Protein AF-A0A6A4WDC2-F1 (afdb_monomer)

Radius of gyration: 20.35 Å; Cα contacts (8 Å, |Δi|>4): 286; chains: 1; bounding box: 46×34×67 Å

Mean predicted aligned error: 12.64 Å

Sequence (211 aa):
MKAVVRLVMAQDAAVERAVCPYVDDLLVDEAVVSAEHVVEHFERFGLECKPPARAEDGARMLGLHVRRVAGELRWSRDSAVPDPPDRVTRRSVFAWCGKLVAHLPVCGWLRPAAAWVKRRANAVTRGWDDVTTDALLQSQISHVHSRLLAADPARGPVVLDRGSGNRLDRRQLDRGWSGHRDTVRWRDGGRLMAPARRCRSDPHKHGRGLI

InterPro domains:
  IPR055475 Domain of unknown function DUF7047 [PF23088] (89-148)

Secondary structure (DSSP, 8-state):
-HHHHHHHHTT-HHHHHH-EEETTEEE--TTTS-HHHHHHHHHTTT---PPP-BGGGT-EETTEEEEEETTEEEEEESSPPPPPPSS-BHHHHHHHHHHHHTT-S--TTHHHHHHHHHHHHHHH-SSSS-B---HHHHHHHHHHHHHHHH--TT-EE------------GGGSSS------SS---SSS----SS-B-PPP-TT-------

Organism: Amphibalanus amphitrite (NCBI:txid1232801)

Solvent-accessible surface area (backbone atoms only — not comparable to full-atom values): 12646 Å² total; per-residue (Å²): 108,72,68,56,56,51,54,59,33,65,76,35,76,54,52,44,69,26,45,49,79,53,95,62,36,34,34,30,28,50,91,70,37,49,59,65,58,51,40,55,56,36,44,77,75,74,38,55,53,43,78,67,40,52,43,75,81,50,29,77,53,63,68,24,32,25,36,67,56,97,89,40,43,30,37,28,57,68,62,79,85,77,75,80,62,90,65,44,19,38,48,42,51,47,51,50,41,43,66,72,39,58,77,43,84,46,33,60,72,51,51,63,51,40,51,51,51,48,52,48,37,57,74,72,38,89,51,54,80,39,77,52,84,56,63,64,58,52,51,49,52,52,50,53,50,54,47,38,75,76,59,46,55,48,46,47,66,41,48,64,67,81,80,71,100,69,77,87,73,74,82,68,79,85,56,86,88,76,86,83,91,80,93,80,58,79,79,84,75,56,56,52,74,41,59,22,29,46,28,42,73,65,93,78,83,81,84,84,88,82,136

Structure (mmCIF, N/CA/C/O backbone):
data_AF-A0A6A4WDC2-F1
#
_entry.id   AF-A0A6A4WDC2-F1
#
loop_
_atom_site.group_PDB
_atom_site.id
_atom_site.type_symbol
_atom_site.label_atom_id
_atom_site.label_alt_id
_atom_site.label_comp_id
_atom_site.label_asym_id
_atom_site.label_entity_id
_atom_site.label_seq_id
_atom_site.pdbx_PDB_ins_code
_atom_site.Cartn_x
_atom_site.Cartn_y
_atom_site.Cartn_z
_atom_site.occupancy
_atom_site.B_iso_or_equiv
_atom_site.auth_seq_id
_atom_site.auth_comp_id
_atom_site.auth_asym_id
_atom_site.auth_atom_id
_atom_site.pdbx_PDB_model_num
ATOM 1 N N . MET A 1 1 ? 9.413 -5.081 17.923 1.00 69.62 1 MET A N 1
ATOM 2 C CA . MET A 1 1 ? 8.209 -4.300 18.286 1.00 69.62 1 MET A CA 1
ATOM 3 C C . MET A 1 1 ? 6.901 -5.081 18.133 1.00 69.62 1 MET A C 1
ATOM 5 O O . MET A 1 1 ? 6.238 -5.299 19.133 1.00 69.62 1 MET A O 1
ATOM 9 N N . LYS A 1 2 ? 6.542 -5.596 16.944 1.00 72.38 2 LYS A N 1
ATOM 10 C CA . LYS A 1 2 ? 5.262 -6.315 16.716 1.00 72.38 2 LYS A CA 1
ATOM 11 C C . LYS A 1 2 ? 4.952 -7.449 17.713 1.00 72.38 2 LYS A C 1
ATOM 13 O O . LYS A 1 2 ? 3.804 -7.610 18.108 1.00 72.38 2 LYS A O 1
ATOM 18 N N . ALA A 1 3 ? 5.959 -8.230 18.112 1.00 81.81 3 ALA A N 1
ATOM 19 C CA . ALA A 1 3 ? 5.790 -9.303 19.097 1.00 81.81 3 ALA A CA 1
ATOM 20 C C . ALA A 1 3 ? 5.434 -8.773 20.498 1.00 81.81 3 ALA A C 1
ATOM 22 O O . ALA A 1 3 ? 4.563 -9.333 21.149 1.00 81.81 3 ALA A O 1
ATOM 23 N N . VAL A 1 4 ? 6.048 -7.661 20.916 1.00 83.38 4 VAL A N 1
ATOM 24 C CA . VAL A 1 4 ? 5.785 -7.005 22.208 1.00 83.38 4 VAL A CA 1
ATOM 25 C C . VAL A 1 4 ? 4.361 -6.459 22.246 1.00 83.38 4 VAL A C 1
ATOM 27 O O . VAL A 1 4 ? 3.617 -6.774 23.164 1.00 83.38 4 VAL A O 1
ATOM 30 N N . VAL A 1 5 ? 3.943 -5.736 21.200 1.00 82.75 5 VAL A N 1
ATOM 31 C CA . VAL A 1 5 ? 2.566 -5.223 21.071 1.00 82.75 5 VAL A CA 1
ATOM 32 C C . VAL A 1 5 ? 1.543 -6.359 21.166 1.00 82.75 5 VAL A C 1
ATOM 34 O O . VAL A 1 5 ? 0.558 -6.247 21.887 1.00 82.75 5 VAL A O 1
ATOM 37 N N . ARG A 1 6 ? 1.795 -7.486 20.487 1.00 84.31 6 ARG A N 1
ATOM 38 C CA . ARG A 1 6 ? 0.921 -8.667 20.563 1.00 84.31 6 ARG A CA 1
ATOM 39 C C . ARG A 1 6 ? 0.872 -9.274 21.963 1.00 84.31 6 ARG A C 1
ATOM 41 O O . ARG A 1 6 ? -0.207 -9.651 22.402 1.00 84.31 6 ARG A O 1
ATOM 48 N N . LEU A 1 7 ? 2.013 -9.371 22.643 1.00 87.88 7 LEU A N 1
ATOM 49 C CA . LEU A 1 7 ? 2.085 -9.909 24.000 1.00 87.88 7 LEU A CA 1
ATOM 50 C C . LEU A 1 7 ? 1.301 -9.041 24.989 1.00 87.88 7 LEU A C 1
ATOM 52 O O . LEU A 1 7 ? 0.548 -9.590 25.786 1.00 87.88 7 LEU A O 1
ATOM 56 N N . VAL A 1 8 ? 1.454 -7.715 24.902 1.00 88.31 8 VAL A N 1
ATOM 57 C CA . VAL A 1 8 ? 0.719 -6.747 25.731 1.00 88.31 8 VAL A CA 1
ATOM 58 C C . VAL A 1 8 ? -0.777 -6.855 25.476 1.00 88.31 8 VAL A C 1
ATOM 60 O O . VAL A 1 8 ? -1.542 -6.991 26.424 1.00 88.31 8 VAL A O 1
ATOM 63 N N . MET A 1 9 ? -1.211 -6.886 24.213 1.00 86.25 9 MET A N 1
ATOM 64 C CA . MET A 1 9 ? -2.628 -7.076 23.888 1.00 86.25 9 MET A CA 1
ATOM 65 C C . MET A 1 9 ? -3.194 -8.368 24.482 1.00 86.25 9 MET A C 1
ATOM 67 O O . MET A 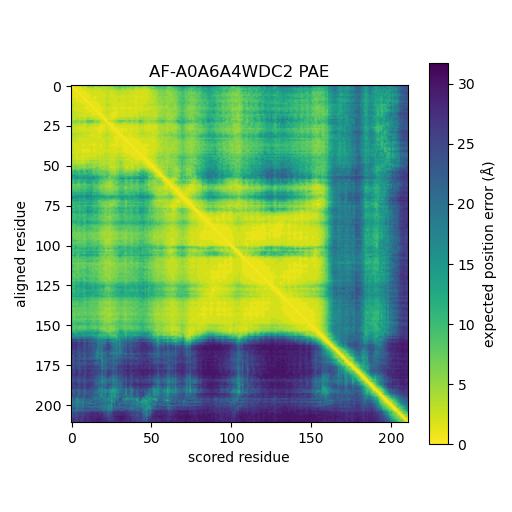1 9 ? -4.288 -8.345 25.026 1.00 86.25 9 MET A O 1
ATOM 71 N N . ALA A 1 10 ? -2.449 -9.476 24.422 1.00 90.19 10 ALA A N 1
ATOM 72 C CA . ALA A 1 10 ? -2.892 -10.770 24.943 1.00 90.19 10 ALA A CA 1
ATOM 73 C C . ALA A 1 10 ? -3.082 -10.804 26.474 1.00 90.19 10 ALA A C 1
ATOM 75 O O . ALA A 1 10 ? -3.654 -11.765 26.982 1.00 90.19 10 ALA A O 1
ATOM 76 N N . GLN A 1 11 ? -2.632 -9.778 27.209 1.00 94.06 11 GLN A N 1
ATOM 77 C CA . GLN A 1 11 ? -2.860 -9.667 28.656 1.00 94.06 11 GLN A CA 1
ATOM 78 C C . GLN A 1 11 ? -4.301 -9.263 29.012 1.00 94.06 11 GLN A C 1
ATOM 80 O O . GLN A 1 11 ? -4.697 -9.404 30.165 1.00 94.06 11 GLN A O 1
ATOM 85 N N . ASP A 1 12 ? -5.092 -8.773 28.050 1.00 91.19 12 ASP A N 1
ATOM 86 C CA . ASP A 1 12 ? -6.499 -8.410 28.245 1.00 91.19 12 ASP A CA 1
ATOM 87 C C . ASP A 1 12 ? -7.334 -8.916 27.056 1.00 91.19 12 ASP A C 1
ATOM 89 O O . ASP A 1 12 ? -7.182 -8.467 25.923 1.00 91.19 12 ASP A O 1
ATOM 93 N N . ALA A 1 13 ? -8.257 -9.848 27.310 1.00 88.62 13 ALA A N 1
ATOM 94 C CA . ALA A 1 13 ? -9.078 -10.479 26.274 1.00 88.62 13 ALA A CA 1
ATOM 95 C C . ALA A 1 13 ? -10.075 -9.524 25.578 1.00 88.62 13 ALA A C 1
ATOM 97 O O . ALA A 1 13 ? -10.577 -9.831 24.488 1.00 88.62 13 ALA A O 1
ATOM 98 N N . ALA A 1 14 ? -10.427 -8.393 26.197 1.00 83.25 14 ALA A N 1
ATOM 99 C CA . ALA A 1 14 ? -11.217 -7.341 25.562 1.00 83.25 14 ALA A CA 1
ATOM 100 C C . ALA A 1 14 ? -10.339 -6.511 24.621 1.00 83.25 14 ALA A C 1
ATOM 102 O O . ALA A 1 14 ? -10.689 -6.374 23.448 1.00 83.25 14 ALA A O 1
ATOM 103 N N . VAL A 1 15 ? -9.166 -6.064 25.083 1.00 84.00 15 VAL A N 1
ATOM 104 C CA . VAL A 1 15 ? -8.176 -5.348 24.253 1.00 84.00 15 VAL A CA 1
ATOM 105 C C . VAL A 1 15 ? -7.719 -6.214 23.082 1.00 84.00 15 VAL A C 1
ATOM 107 O O . VAL A 1 15 ? -7.676 -5.763 21.940 1.00 84.00 15 VAL A O 1
ATOM 110 N N . GLU A 1 16 ? -7.442 -7.488 23.333 1.00 85.31 16 GLU A N 1
ATOM 111 C CA . GLU A 1 16 ? -7.008 -8.444 22.325 1.00 85.31 16 GLU A CA 1
ATOM 112 C C . GLU A 1 16 ? -8.038 -8.642 21.200 1.00 85.31 16 GLU A C 1
ATOM 114 O O . GLU A 1 16 ? -7.662 -8.836 20.039 1.00 85.31 16 GLU A O 1
ATOM 119 N N . ARG A 1 17 ? -9.334 -8.597 21.535 1.00 79.50 17 ARG A N 1
ATOM 120 C CA . ARG A 1 17 ? -10.426 -8.658 20.552 1.00 79.50 17 ARG A CA 1
ATOM 121 C C . ARG A 1 17 ? -10.645 -7.332 19.846 1.00 79.50 17 ARG A C 1
ATOM 123 O O . ARG A 1 17 ? -10.935 -7.344 18.658 1.00 79.50 17 ARG A O 1
ATOM 130 N N . ALA A 1 18 ? -10.568 -6.224 20.570 1.00 77.75 18 ALA A N 1
ATOM 131 C CA . ALA A 1 18 ? -10.949 -4.916 20.058 1.00 77.75 18 ALA A CA 1
ATOM 132 C C . ALA A 1 18 ? -9.852 -4.244 19.229 1.00 77.75 18 ALA A C 1
ATOM 134 O O . ALA A 1 18 ? -10.144 -3.364 18.425 1.00 77.75 18 ALA A O 1
ATOM 135 N N . VAL A 1 19 ? -8.586 -4.615 19.434 1.00 77.75 19 VAL A N 1
ATOM 136 C CA . VAL A 1 19 ? -7.452 -3.925 18.818 1.00 77.75 19 VAL A CA 1
ATOM 137 C C . VAL A 1 19 ? -6.895 -4.718 17.640 1.00 77.75 19 VAL A C 1
ATOM 139 O O . VAL A 1 19 ? -6.493 -5.873 17.756 1.00 77.75 19 VAL A O 1
ATOM 142 N N . CYS A 1 20 ? -6.796 -4.063 16.486 1.00 77.50 20 CYS A N 1
ATOM 143 C CA . CYS A 1 20 ? -6.097 -4.559 15.311 1.00 77.50 20 CYS A CA 1
ATOM 144 C C . CYS A 1 20 ? -4.783 -3.774 15.112 1.00 77.50 20 CYS A C 1
ATOM 146 O O . CYS A 1 20 ? -4.818 -2.606 14.717 1.00 77.50 20 CYS A O 1
ATOM 148 N N . PRO A 1 21 ? -3.611 -4.381 15.378 1.00 76.06 21 PRO A N 1
ATOM 149 C CA . PRO A 1 21 ? -2.323 -3.722 15.195 1.00 76.06 21 PRO A CA 1
ATOM 150 C C . PRO A 1 21 ? -1.860 -3.783 13.733 1.00 76.06 21 PRO A C 1
ATOM 152 O O . PRO A 1 21 ? -1.863 -4.848 13.105 1.00 76.06 21 PRO A O 1
ATOM 155 N N . TYR A 1 22 ? -1.365 -2.663 13.206 1.00 71.62 22 TYR A N 1
ATOM 156 C CA . TYR A 1 22 ? -0.802 -2.558 11.862 1.00 71.62 22 TYR A CA 1
ATOM 157 C C . TYR A 1 22 ? 0.419 -1.632 11.829 1.00 71.62 22 TYR A C 1
ATOM 159 O O . TYR A 1 22 ? 0.304 -0.418 11.956 1.00 71.62 22 TYR A O 1
ATOM 167 N N . VAL A 1 23 ? 1.599 -2.209 11.584 1.00 71.88 23 VAL A N 1
ATOM 168 C CA . VAL A 1 23 ? 2.893 -1.504 11.666 1.00 71.88 23 VAL A CA 1
ATOM 169 C C . VAL A 1 23 ? 3.016 -0.799 13.026 1.00 71.88 23 VAL A C 1
ATOM 171 O O . VAL A 1 23 ? 3.122 -1.505 14.028 1.00 71.88 23 VAL A O 1
ATOM 174 N N . ASP A 1 24 ? 2.937 0.532 13.060 1.00 70.50 24 ASP A N 1
ATOM 175 C CA . ASP A 1 24 ? 3.043 1.362 14.267 1.00 70.50 24 ASP A CA 1
ATOM 176 C C . ASP A 1 24 ? 1.682 1.900 14.736 1.00 70.50 24 ASP A C 1
ATOM 178 O O . ASP A 1 24 ? 1.632 2.744 15.627 1.00 70.50 24 ASP A O 1
ATOM 182 N N . ASP A 1 25 ? 0.588 1.464 14.107 1.00 75.06 25 ASP A N 1
ATOM 183 C CA . ASP A 1 25 ? -0.760 1.973 14.335 1.00 75.06 25 ASP A CA 1
ATOM 184 C C . ASP A 1 25 ? -1.617 0.904 15.010 1.00 75.06 25 ASP A C 1
ATOM 186 O O . ASP A 1 25 ? -1.640 -0.255 14.591 1.00 75.06 25 ASP A O 1
ATOM 190 N N . LEU A 1 26 ? -2.373 1.309 16.026 1.00 77.12 26 LEU A N 1
ATOM 191 C CA . LEU A 1 26 ? -3.438 0.501 16.613 1.00 77.12 26 LEU A CA 1
ATOM 192 C C . LEU A 1 26 ? -4.782 0.982 16.069 1.00 77.12 26 LEU A C 1
ATOM 194 O O . LEU A 1 26 ? -5.063 2.177 16.089 1.00 77.12 26 LEU A O 1
ATOM 198 N N . LEU A 1 27 ? -5.597 0.062 15.563 1.00 75.94 27 LEU A N 1
ATOM 199 C CA . LEU A 1 27 ? -6.998 0.316 15.255 1.00 75.94 27 LEU A CA 1
ATOM 200 C C . LEU A 1 27 ? -7.835 -0.269 16.385 1.00 75.94 27 LEU A C 1
ATOM 202 O O . LEU A 1 27 ? -7.815 -1.478 16.578 1.00 75.94 27 LEU A O 1
ATOM 206 N N . VAL A 1 28 ? -8.527 0.578 17.133 1.00 73.94 28 VAL A N 1
ATOM 207 C CA . VAL A 1 28 ? -9.397 0.158 18.240 1.00 73.94 28 VAL A CA 1
ATOM 208 C C . VAL A 1 28 ? -10.825 -0.036 17.726 1.00 73.94 28 VAL A C 1
ATOM 210 O O . VAL A 1 28 ? -11.207 0.571 16.736 1.00 73.94 28 VAL A O 1
ATOM 213 N N . ASP A 1 29 ? -11.609 -0.892 18.359 1.00 74.44 29 ASP A N 1
ATOM 214 C CA . ASP A 1 29 ? -13.057 -0.939 18.196 1.00 74.44 29 ASP A CA 1
ATOM 215 C C . ASP A 1 29 ? -13.701 -0.392 19.474 1.00 74.44 29 ASP A C 1
ATOM 217 O O . ASP A 1 29 ? -13.841 -1.118 20.464 1.00 74.44 29 ASP A O 1
ATOM 221 N N . GLU A 1 30 ? -14.075 0.897 19.463 1.00 71.81 30 GLU A N 1
ATOM 222 C CA . GLU A 1 30 ? -14.694 1.552 20.630 1.00 71.81 30 GLU A CA 1
ATOM 223 C C . GLU A 1 30 ? -16.091 1.001 20.985 1.00 71.81 30 GLU A C 1
ATOM 225 O O . GLU A 1 30 ? -16.644 1.384 22.013 1.00 71.81 30 GLU A O 1
ATOM 230 N N . ALA A 1 31 ? -16.658 0.066 20.204 1.00 72.25 31 ALA A N 1
ATOM 231 C CA . ALA A 1 31 ? -17.841 -0.694 20.619 1.00 72.25 31 ALA A CA 1
ATOM 232 C C . ALA A 1 31 ? -17.510 -1.834 21.603 1.00 72.25 31 ALA A C 1
ATOM 234 O O . ALA A 1 31 ? -18.399 -2.313 22.308 1.00 72.25 31 ALA A O 1
ATOM 235 N N . VAL A 1 32 ? -16.250 -2.282 21.649 1.00 76.56 32 VAL A N 1
ATOM 236 C CA . VAL A 1 32 ? -15.781 -3.355 22.541 1.00 76.56 32 VAL A CA 1
ATOM 237 C C . VAL A 1 32 ? -14.993 -2.791 23.721 1.00 76.56 32 VAL A C 1
ATOM 239 O O . VAL A 1 32 ? -15.211 -3.223 24.851 1.00 76.56 32 VAL A O 1
ATOM 242 N N . VAL A 1 33 ? -14.074 -1.854 23.474 1.00 78.62 33 VAL A N 1
ATOM 243 C CA . VAL A 1 33 ? -13.245 -1.225 24.514 1.00 78.62 33 VAL A CA 1
ATOM 244 C C . VAL A 1 33 ? -12.922 0.215 24.123 1.00 78.62 33 VAL A C 1
ATOM 246 O O . VAL A 1 33 ? -12.625 0.475 22.959 1.00 78.62 33 VAL A O 1
ATOM 249 N N . SER A 1 34 ? -12.959 1.159 25.066 1.00 82.31 34 SER A N 1
ATOM 250 C CA . SER A 1 34 ? -12.595 2.547 24.757 1.00 82.31 34 SER A CA 1
ATOM 251 C C . SER A 1 34 ? -11.126 2.650 24.349 1.00 82.31 34 SER A C 1
ATOM 253 O O . SER A 1 34 ? -10.271 1.885 24.805 1.00 82.31 34 SER A O 1
ATOM 255 N N . ALA A 1 35 ? -10.808 3.616 23.490 1.00 81.69 35 ALA A N 1
ATOM 256 C CA . ALA A 1 35 ? -9.423 3.844 23.106 1.00 81.69 35 ALA A CA 1
ATOM 257 C C . ALA A 1 35 ? -8.570 4.320 24.290 1.00 81.69 35 ALA A C 1
ATOM 259 O O . ALA A 1 35 ? -7.390 3.992 24.356 1.00 81.69 35 ALA A O 1
ATOM 260 N N . GLU A 1 36 ? -9.166 5.046 25.233 1.00 85.69 36 GLU A N 1
ATOM 261 C CA . GLU A 1 36 ? -8.526 5.471 26.474 1.00 85.69 36 GLU A CA 1
ATOM 262 C C . GLU A 1 36 ? -8.129 4.261 27.339 1.00 85.69 36 GLU A C 1
ATOM 264 O O . GLU A 1 36 ? -6.992 4.198 27.795 1.00 85.69 36 GLU A O 1
ATOM 269 N N . HIS A 1 37 ? -8.981 3.232 27.453 1.00 86.75 37 HIS A N 1
ATOM 270 C CA . HIS A 1 37 ? -8.617 1.983 28.143 1.00 86.75 37 HIS A CA 1
ATOM 271 C C . HIS A 1 37 ? -7.461 1.261 27.443 1.00 86.75 37 HIS A C 1
ATOM 273 O O . HIS A 1 37 ? -6.593 0.699 28.103 1.00 86.75 37 HIS A O 1
ATOM 279 N N . VAL A 1 38 ? -7.402 1.283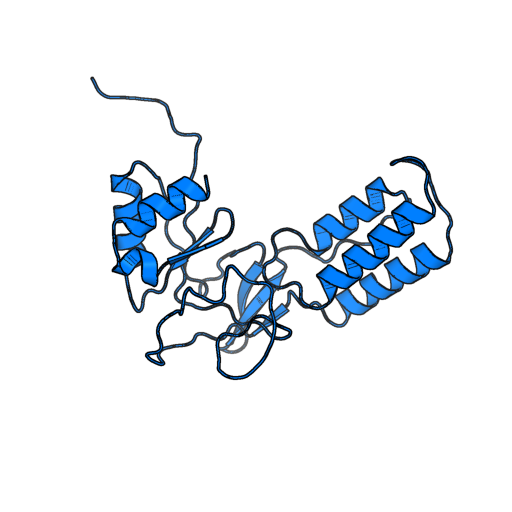 26.105 1.00 85.75 38 VAL A N 1
ATOM 280 C CA . VAL A 1 38 ? -6.255 0.719 25.368 1.00 85.75 38 VAL A CA 1
ATOM 281 C C . VAL A 1 38 ? -4.970 1.490 25.674 1.00 85.75 38 VAL A C 1
ATOM 283 O O . VAL A 1 38 ? -3.928 0.863 25.849 1.00 85.75 38 VAL A O 1
ATOM 286 N N . VAL A 1 39 ? -5.031 2.822 25.758 1.00 86.56 39 VAL A N 1
ATOM 287 C CA . VAL A 1 39 ? -3.882 3.658 26.145 1.00 86.56 39 VAL A CA 1
ATOM 288 C C . VAL A 1 39 ? -3.412 3.290 27.551 1.00 86.56 39 VAL A C 1
ATOM 290 O O . VAL A 1 39 ? -2.254 2.913 27.710 1.00 86.56 39 VAL A O 1
ATOM 293 N N . GLU A 1 40 ? -4.314 3.292 28.534 1.00 90.12 40 GLU A N 1
ATOM 294 C CA . GLU A 1 40 ? -4.003 2.921 29.921 1.00 90.12 40 GLU A CA 1
ATOM 295 C C . GLU A 1 40 ? -3.428 1.501 30.020 1.00 90.12 40 GLU A C 1
ATOM 297 O O . GLU A 1 40 ? -2.470 1.252 30.754 1.00 90.12 40 GLU A O 1
ATOM 302 N N . HIS A 1 41 ? -3.989 0.554 29.260 1.00 91.56 41 HIS A N 1
ATOM 303 C CA . HIS A 1 41 ? -3.498 -0.820 29.209 1.00 91.56 41 HIS A CA 1
ATOM 304 C C . HIS A 1 41 ? -2.053 -0.875 28.726 1.00 91.56 41 HIS A C 1
ATOM 306 O O . HIS A 1 41 ? -1.232 -1.539 29.346 1.00 91.56 41 HIS A O 1
ATOM 312 N N . PHE A 1 42 ? -1.718 -0.164 27.649 1.00 88.88 42 PHE A N 1
ATOM 313 C CA . PHE A 1 42 ? -0.356 -0.125 27.116 1.00 88.88 42 PHE A CA 1
ATOM 314 C C . PHE A 1 42 ? 0.617 0.608 28.054 1.00 88.88 42 PHE A C 1
ATOM 316 O O . PHE A 1 42 ? 1.743 0.138 28.244 1.00 88.88 42 PHE A O 1
ATOM 323 N N . GLU A 1 43 ? 0.179 1.688 28.704 1.00 89.12 43 GLU A N 1
ATOM 324 C CA . GLU A 1 43 ? 0.976 2.440 29.682 1.00 89.12 43 GLU A CA 1
ATOM 325 C C . GLU A 1 43 ? 1.391 1.583 30.884 1.00 89.12 43 GLU A C 1
ATOM 327 O O . GLU A 1 43 ? 2.537 1.670 31.327 1.00 89.12 43 GLU A O 1
ATOM 332 N N . ARG A 1 44 ? 0.528 0.669 31.356 1.00 91.25 44 ARG A N 1
ATOM 333 C CA . ARG A 1 44 ? 0.867 -0.293 32.429 1.00 91.25 44 ARG A CA 1
ATOM 334 C C . ARG A 1 44 ? 2.065 -1.183 32.097 1.00 91.25 44 ARG A C 1
ATOM 336 O O . ARG A 1 44 ? 2.737 -1.662 33.005 1.00 91.25 44 ARG A O 1
ATOM 343 N N . PHE A 1 45 ? 2.342 -1.398 30.812 1.00 88.25 45 PHE A N 1
ATOM 344 C CA . PHE A 1 45 ? 3.498 -2.158 30.330 1.00 88.25 45 PHE A CA 1
ATOM 345 C C . PHE A 1 45 ? 4.630 -1.253 29.817 1.00 88.25 45 PHE A C 1
ATOM 347 O O . PHE A 1 45 ? 5.533 -1.728 29.127 1.00 88.25 45 PHE A O 1
ATOM 354 N N . GLY A 1 46 ? 4.591 0.045 30.136 1.00 88.38 46 GLY A N 1
ATOM 355 C CA . GLY A 1 46 ? 5.610 1.022 29.753 1.00 88.38 46 GLY A CA 1
ATOM 356 C C . GLY A 1 46 ? 5.571 1.427 28.277 1.00 88.38 46 GLY A C 1
ATOM 357 O O . GLY A 1 46 ? 6.574 1.914 27.756 1.00 88.38 46 GLY A O 1
ATOM 358 N N . LEU A 1 47 ? 4.452 1.205 27.577 1.00 84.31 47 LEU A N 1
ATOM 359 C CA . LEU A 1 47 ? 4.284 1.592 26.177 1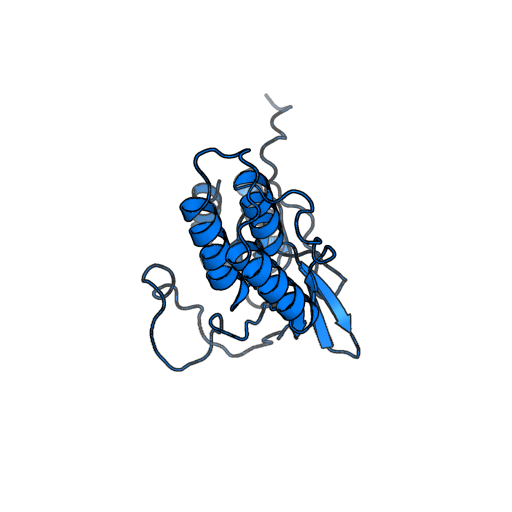.00 84.31 47 LEU A CA 1
ATOM 360 C C . LEU A 1 47 ? 3.455 2.874 26.071 1.00 84.31 47 LEU A C 1
ATOM 362 O O . LEU A 1 47 ? 2.233 2.849 26.196 1.00 84.31 47 LEU A O 1
ATOM 366 N N . GLU A 1 48 ? 4.117 3.991 25.773 1.00 81.69 48 GLU A N 1
ATOM 367 C CA . GLU A 1 48 ? 3.432 5.259 25.522 1.00 81.69 48 GLU A CA 1
ATOM 368 C C . GLU A 1 48 ? 2.674 5.228 24.191 1.00 81.69 48 GLU A C 1
ATOM 370 O O . GLU A 1 48 ? 3.195 4.809 23.150 1.00 81.69 48 GLU A O 1
ATOM 375 N N . CYS A 1 49 ? 1.444 5.732 24.230 1.00 77.00 49 CYS A N 1
ATOM 376 C CA . CYS A 1 49 ? 0.564 5.862 23.085 1.00 77.00 49 CYS A CA 1
ATOM 377 C C . CYS A 1 49 ? 0.294 7.341 22.787 1.00 77.00 49 CYS A C 1
ATOM 379 O O . CYS A 1 49 ? 0.104 8.158 23.682 1.00 77.00 49 CYS A O 1
ATOM 381 N N . LYS A 1 50 ? 0.230 7.705 21.502 1.00 76.94 50 LYS A N 1
ATOM 382 C CA . LYS A 1 50 ? -0.277 9.035 21.118 1.00 76.94 50 LYS A CA 1
ATOM 383 C C . LYS A 1 50 ? -1.759 9.183 21.481 1.00 76.94 50 LYS A C 1
ATOM 385 O O . LYS A 1 50 ? -2.469 8.180 21.408 1.00 76.94 50 LYS A O 1
ATOM 390 N N . PRO A 1 51 ? -2.236 10.419 21.751 1.00 75.62 51 PRO A N 1
ATOM 391 C CA . PRO A 1 51 ? -3.645 10.676 21.990 1.00 75.62 51 PRO A CA 1
ATOM 392 C C . PRO A 1 51 ? -4.494 10.074 20.874 1.00 75.62 51 PRO A C 1
ATOM 394 O O . PRO A 1 51 ? -4.188 10.271 19.688 1.00 75.62 51 PRO A O 1
ATOM 397 N N . PRO A 1 52 ? -5.531 9.316 21.230 1.00 74.44 52 PRO A N 1
ATOM 398 C CA . PRO A 1 52 ? -6.233 8.539 20.243 1.00 74.44 52 PRO A CA 1
ATOM 399 C C . PRO A 1 52 ? -7.096 9.495 19.382 1.00 74.44 52 PRO A C 1
ATOM 401 O O . PRO A 1 52 ? -7.845 10.324 19.897 1.00 74.44 52 PRO A O 1
ATOM 404 N N . ALA A 1 53 ? -6.996 9.392 18.050 1.00 72.25 53 ALA A N 1
ATOM 405 C CA . ALA A 1 53 ? -7.674 10.275 17.087 1.00 72.25 53 ALA A CA 1
ATOM 406 C C . ALA A 1 53 ? -8.787 9.555 16.313 1.00 72.25 53 ALA A C 1
ATOM 408 O O . ALA A 1 53 ? -8.534 8.490 15.751 1.00 72.25 53 ALA A O 1
ATOM 409 N N . ARG A 1 54 ? -9.994 10.132 16.234 1.00 66.56 54 ARG A N 1
ATOM 410 C CA . ARG A 1 54 ? -11.121 9.518 15.514 1.00 66.56 54 ARG A CA 1
ATOM 411 C C . ARG A 1 54 ? -10.926 9.640 14.005 1.00 66.56 54 ARG A C 1
ATOM 413 O O . ARG A 1 54 ? -10.600 10.707 13.489 1.00 66.56 54 ARG A O 1
ATOM 420 N N . ALA A 1 55 ? -11.212 8.560 13.281 1.00 63.69 55 ALA A N 1
ATOM 421 C CA . ALA A 1 55 ? -11.176 8.543 11.818 1.00 63.69 55 ALA A CA 1
ATOM 422 C C . ALA A 1 55 ? -12.049 9.643 11.180 1.00 63.69 55 ALA A C 1
ATOM 424 O O . ALA A 1 55 ? -11.716 10.171 10.122 1.00 63.69 55 ALA A O 1
ATOM 425 N N . GLU A 1 56 ? -13.162 10.001 11.825 1.00 61.38 56 GLU A N 1
ATOM 426 C CA . GLU A 1 56 ? -14.109 10.990 11.308 1.00 61.38 56 GLU A CA 1
ATOM 427 C C . GLU A 1 56 ? -13.651 12.447 11.416 1.00 61.38 56 GLU A C 1
ATOM 429 O O . GLU A 1 56 ? -14.125 13.272 10.637 1.00 61.38 56 GLU A O 1
ATOM 434 N N . ASP A 1 57 ? -12.675 12.730 12.280 1.00 66.69 57 ASP A N 1
ATOM 435 C CA . ASP A 1 57 ? -12.151 14.078 12.525 1.00 66.69 57 ASP A CA 1
ATOM 436 C C . ASP A 1 57 ? -10.977 14.436 11.592 1.00 66.69 57 ASP A C 1
ATOM 438 O O . ASP A 1 57 ? -10.267 15.413 11.817 1.00 66.69 57 ASP A O 1
ATOM 442 N N . GLY A 1 58 ? -10.742 13.648 10.534 1.00 61.84 58 GLY A N 1
ATOM 443 C CA . GLY A 1 58 ? -9.647 13.897 9.590 1.00 61.84 58 GLY A CA 1
ATOM 444 C C . GLY A 1 58 ? -8.368 13.097 9.862 1.00 61.84 58 GLY A C 1
ATOM 445 O O . GLY A 1 58 ? -7.284 13.514 9.452 1.00 61.84 58 GLY A O 1
ATOM 446 N N . ALA A 1 59 ? -8.439 11.984 10.601 1.00 66.75 59 ALA A N 1
ATOM 447 C CA . ALA A 1 59 ? -7.232 11.282 11.030 1.00 66.75 59 ALA A CA 1
ATOM 448 C C . ALA A 1 59 ? -6.433 10.684 9.857 1.00 66.75 59 ALA A C 1
ATOM 450 O O . ALA A 1 59 ? -6.974 10.112 8.903 1.00 66.75 59 ALA A O 1
ATOM 451 N N . ARG A 1 60 ? -5.101 10.749 9.984 1.00 72.12 60 ARG A N 1
ATOM 452 C CA . ARG A 1 60 ? -4.178 9.966 9.156 1.00 72.12 60 ARG A CA 1
ATOM 453 C C . ARG A 1 60 ? -4.040 8.568 9.740 1.00 72.12 60 ARG A C 1
ATOM 455 O O . ARG A 1 60 ? -3.622 8.417 10.889 1.00 72.12 60 ARG A O 1
ATOM 462 N N . MET A 1 61 ? -4.355 7.552 8.947 1.00 68.31 61 MET A N 1
ATOM 463 C CA . MET A 1 61 ? -4.339 6.153 9.370 1.00 68.31 61 MET A CA 1
ATOM 464 C C . MET A 1 61 ? -3.686 5.301 8.289 1.00 68.31 61 MET A C 1
ATOM 466 O O . MET A 1 61 ? -4.137 5.295 7.147 1.00 68.31 61 MET A O 1
ATOM 470 N N . LEU A 1 62 ? -2.619 4.574 8.635 1.00 70.00 62 LEU A N 1
ATOM 471 C CA . LEU A 1 62 ? -1.954 3.629 7.729 1.00 70.00 62 LEU A CA 1
ATOM 472 C C . LEU A 1 62 ? -1.491 4.248 6.387 1.00 70.00 62 LEU A C 1
ATOM 474 O O . LEU A 1 62 ? -1.532 3.594 5.344 1.00 70.00 62 LEU A O 1
ATOM 478 N N . GLY A 1 63 ? -1.081 5.522 6.402 1.00 72.75 63 GLY A N 1
ATOM 479 C CA . GLY A 1 63 ? -0.655 6.269 5.205 1.00 72.75 63 GLY A CA 1
ATOM 480 C C . GLY A 1 63 ? -1.804 6.815 4.354 1.00 72.75 63 GLY A C 1
ATOM 481 O O . GLY A 1 63 ? -1.580 7.331 3.257 1.00 72.75 63 GLY A O 1
ATOM 482 N N . LEU A 1 64 ? -3.033 6.698 4.853 1.00 78.12 64 LEU A N 1
ATOM 483 C CA . LEU A 1 64 ? -4.237 7.244 4.249 1.00 78.12 64 LEU A CA 1
ATOM 484 C C . LEU A 1 64 ? -4.729 8.444 5.040 1.00 78.12 64 LEU A C 1
ATOM 486 O O . LEU A 1 64 ? -4.599 8.499 6.262 1.00 78.12 64 LEU A O 1
ATOM 490 N N . HIS A 1 65 ? -5.360 9.361 4.328 1.00 79.38 65 HIS A N 1
ATOM 491 C CA . HIS A 1 65 ? -6.138 10.440 4.897 1.00 79.38 65 HIS A CA 1
ATOM 492 C C . HIS A 1 65 ? -7.612 10.036 4.889 1.00 79.38 65 HIS A C 1
ATOM 494 O O . HIS A 1 65 ? -8.163 9.750 3.823 1.00 79.38 65 HIS A O 1
ATOM 500 N N . VAL A 1 66 ? -8.256 10.013 6.055 1.00 76.81 66 VAL A N 1
ATOM 501 C CA . VAL A 1 66 ? -9.697 9.760 6.174 1.00 76.81 66 VAL A CA 1
ATOM 502 C C . VAL A 1 66 ? -10.413 11.088 6.363 1.00 76.81 66 VAL A C 1
ATOM 504 O O . VAL A 1 66 ? -9.987 11.903 7.167 1.00 76.81 66 VAL A O 1
ATOM 507 N N . ARG A 1 67 ? -11.481 11.344 5.606 1.00 75.88 67 ARG A N 1
ATOM 508 C CA . ARG A 1 67 ? -12.289 12.567 5.733 1.00 75.88 67 ARG A CA 1
ATOM 509 C C . ARG A 1 67 ? -13.756 12.307 5.449 1.00 75.88 67 ARG A C 1
ATOM 511 O O . ARG A 1 67 ? -14.088 11.402 4.684 1.00 75.88 67 ARG A O 1
ATOM 518 N N . ARG A 1 68 ? -14.631 13.148 5.995 1.00 73.94 68 ARG A N 1
ATOM 519 C CA . ARG A 1 68 ? -16.049 13.161 5.632 1.00 73.94 68 ARG A CA 1
ATOM 520 C C . ARG A 1 68 ? -16.253 13.953 4.335 1.00 73.94 68 ARG A C 1
ATOM 522 O O . ARG A 1 68 ? -15.803 15.088 4.221 1.00 73.94 68 ARG A O 1
ATOM 529 N N . VAL A 1 69 ? -16.911 13.349 3.351 1.00 76.88 69 VAL A N 1
ATOM 530 C CA . VAL A 1 69 ? -17.276 13.946 2.059 1.00 76.88 69 VAL A CA 1
ATOM 531 C C . VAL A 1 69 ? -18.753 13.657 1.827 1.00 76.88 69 VAL A C 1
ATOM 533 O O . VAL A 1 69 ? -19.132 12.495 1.746 1.00 76.88 69 VAL A O 1
ATOM 536 N N . ALA A 1 70 ? -19.581 14.703 1.737 1.00 78.44 70 ALA A N 1
ATOM 537 C CA . ALA A 1 70 ? -21.031 14.580 1.533 1.00 78.44 70 ALA A CA 1
ATOM 538 C C . ALA A 1 70 ? -21.723 13.619 2.529 1.00 78.44 70 ALA A C 1
ATOM 540 O O . ALA A 1 70 ? -22.563 12.811 2.155 1.00 78.44 70 ALA A O 1
ATOM 541 N N . GLY A 1 71 ? -21.337 13.681 3.809 1.00 72.56 71 GLY A N 1
ATOM 542 C CA . GLY A 1 71 ? -21.900 12.835 4.869 1.00 72.56 71 GLY A CA 1
ATOM 543 C C . GLY A 1 71 ? -21.241 11.459 5.018 1.00 72.56 71 GLY A C 1
ATOM 544 O O . GLY A 1 71 ? -21.315 10.882 6.102 1.00 72.56 71 GLY A O 1
ATOM 545 N N . GLU A 1 72 ? -20.501 10.984 4.016 1.00 71.81 72 GLU A N 1
ATOM 546 C CA . GLU A 1 72 ? -19.813 9.689 4.034 1.00 71.81 72 GLU A CA 1
ATOM 547 C C . GLU A 1 72 ? -18.337 9.831 4.409 1.00 71.81 72 GLU A C 1
ATOM 549 O O . GLU A 1 72 ? -17.654 10.757 3.973 1.00 71.81 72 GLU A O 1
ATOM 554 N N . LEU A 1 73 ? -17.799 8.893 5.187 1.00 71.31 73 LEU A N 1
ATOM 555 C CA . LEU A 1 73 ? -16.355 8.820 5.386 1.00 71.31 73 LEU A CA 1
ATOM 556 C C . LEU A 1 73 ? -15.695 8.219 4.146 1.00 71.31 73 LEU A C 1
ATOM 558 O O . LEU A 1 73 ? -16.139 7.206 3.612 1.00 71.31 73 LEU A O 1
ATOM 562 N N . ARG A 1 74 ? -14.609 8.833 3.686 1.00 74.94 74 ARG A N 1
ATOM 563 C CA . ARG A 1 74 ? -13.824 8.371 2.541 1.00 74.94 74 ARG A CA 1
ATOM 564 C C . ARG A 1 74 ? -12.347 8.437 2.880 1.00 74.94 74 ARG A C 1
ATOM 566 O O . ARG A 1 74 ? -11.903 9.398 3.508 1.00 74.94 74 ARG A O 1
ATOM 573 N N . TRP A 1 75 ? -11.586 7.447 2.428 1.00 81.31 75 TRP A N 1
ATOM 574 C CA . TRP A 1 75 ? -10.132 7.522 2.457 1.00 81.31 75 TRP A CA 1
ATOM 575 C C . TRP A 1 75 ? -9.572 7.943 1.106 1.00 81.31 75 TRP A C 1
ATOM 577 O O . TRP A 1 75 ? -10.151 7.688 0.044 1.00 81.31 75 TRP A O 1
ATOM 587 N N . SER A 1 76 ? -8.389 8.529 1.158 1.00 82.38 76 SER A N 1
ATOM 588 C CA . SER A 1 76 ? -7.501 8.738 0.024 1.00 82.38 76 SER A CA 1
ATOM 589 C C . SER A 1 76 ? -6.059 8.551 0.475 1.00 82.38 76 SER A C 1
ATOM 591 O O . SER A 1 76 ? -5.772 8.534 1.673 1.00 82.38 76 SER A O 1
ATOM 593 N N . ARG A 1 77 ? -5.126 8.473 -0.472 1.00 85.12 77 ARG A N 1
ATOM 594 C CA . ARG A 1 77 ? -3.713 8.678 -0.150 1.00 85.12 77 ARG A CA 1
ATOM 595 C C . ARG A 1 77 ? -3.514 10.025 0.529 1.00 85.12 77 ARG A C 1
ATOM 597 O O . ARG A 1 77 ? -4.178 11.003 0.191 1.00 85.12 77 ARG A O 1
ATOM 604 N N . ASP A 1 78 ? -2.570 10.048 1.456 1.00 80.00 78 ASP A N 1
ATOM 605 C CA . ASP A 1 78 ? -2.113 11.270 2.117 1.00 80.00 78 ASP A CA 1
ATOM 606 C C . ASP A 1 78 ? -1.206 12.121 1.209 1.00 80.00 78 ASP A C 1
ATOM 608 O O . ASP A 1 78 ? -1.006 13.310 1.431 1.00 80.00 78 ASP A O 1
ATOM 612 N N . SER A 1 79 ? -0.649 11.518 0.157 1.00 80.50 79 SER A N 1
ATOM 613 C CA . SER A 1 79 ? 0.233 12.179 -0.805 1.00 80.50 79 SER A CA 1
ATOM 614 C C . SER A 1 79 ? -0.264 11.984 -2.230 1.00 80.50 79 SER A C 1
ATOM 616 O O . SER A 1 79 ? -0.909 10.979 -2.541 1.00 80.50 79 SER A O 1
ATOM 618 N N . ALA A 1 80 ? 0.083 12.933 -3.101 1.00 85.56 80 ALA A N 1
ATOM 619 C CA . ALA A 1 80 ? -0.143 12.806 -4.532 1.00 85.56 80 ALA A CA 1
ATOM 620 C C . ALA A 1 80 ? 0.512 11.530 -5.084 1.00 85.56 80 ALA A C 1
ATOM 622 O O . ALA A 1 80 ? 1.503 11.024 -4.544 1.00 85.56 80 ALA A O 1
ATOM 623 N N . VAL A 1 81 ? -0.058 11.009 -6.171 1.00 88.50 81 VAL A N 1
ATOM 624 C CA . VAL A 1 81 ? 0.563 9.920 -6.924 1.00 88.50 81 VAL A CA 1
ATOM 625 C C . VAL A 1 81 ? 1.895 10.442 -7.472 1.00 88.50 81 VAL A C 1
ATOM 627 O O . VAL A 1 81 ? 1.886 11.460 -8.156 1.00 88.50 81 VAL A O 1
ATOM 630 N N . PRO A 1 82 ? 3.035 9.807 -7.146 1.00 91.88 82 PRO A N 1
ATOM 631 C CA . PRO A 1 82 ? 4.321 10.259 -7.645 1.00 91.88 82 PRO A CA 1
ATOM 632 C C . PRO A 1 82 ? 4.431 9.978 -9.141 1.00 91.88 82 PRO A C 1
ATOM 634 O O . PRO A 1 82 ? 4.127 8.862 -9.587 1.00 91.88 82 PRO A O 1
ATOM 637 N N . ASP A 1 83 ? 4.948 10.956 -9.877 1.00 95.62 83 ASP A N 1
ATOM 638 C CA . ASP A 1 83 ? 5.244 10.794 -11.293 1.00 95.62 83 ASP A CA 1
ATOM 639 C C . ASP A 1 83 ? 6.240 9.646 -11.534 1.00 95.62 83 ASP A C 1
ATOM 641 O O . ASP A 1 83 ? 7.058 9.314 -10.657 1.00 95.62 83 ASP A O 1
ATOM 645 N N . PRO A 1 84 ? 6.166 8.996 -12.709 1.00 96.38 84 PRO A N 1
ATOM 646 C CA . PRO A 1 84 ? 7.163 8.038 -13.154 1.00 96.38 84 PRO A CA 1
ATOM 647 C C . PRO A 1 84 ? 8.588 8.605 -13.099 1.00 96.38 84 PRO A C 1
ATOM 649 O O . PRO A 1 84 ? 8.782 9.807 -13.250 1.00 96.38 84 PRO A O 1
ATOM 652 N N . PRO A 1 85 ? 9.610 7.755 -12.912 1.00 95.44 85 PRO A N 1
ATOM 653 C CA . PRO A 1 85 ? 10.988 8.225 -12.905 1.00 95.44 85 PRO A CA 1
ATOM 654 C C . PRO A 1 85 ? 11.428 8.692 -14.302 1.00 95.44 85 PRO A C 1
ATOM 656 O O . PRO A 1 85 ? 11.379 7.901 -15.242 1.00 95.44 85 PRO A O 1
ATOM 659 N N . ASP A 1 86 ? 11.959 9.914 -14.407 1.00 92.50 86 ASP A N 1
ATOM 660 C CA . ASP A 1 86 ? 12.516 10.453 -15.663 1.00 92.50 86 ASP A CA 1
ATOM 661 C C . ASP A 1 86 ? 13.678 9.597 -16.187 1.00 92.50 86 ASP A C 1
ATOM 663 O O . ASP A 1 86 ? 13.770 9.263 -17.368 1.00 92.50 86 ASP A O 1
ATOM 667 N N . ARG A 1 87 ? 14.572 9.189 -15.275 1.00 94.81 87 ARG A N 1
ATOM 668 C CA . ARG A 1 87 ? 15.677 8.267 -15.557 1.00 94.81 87 ARG A CA 1
ATOM 669 C C . ARG A 1 87 ? 15.297 6.869 -15.094 1.00 94.81 87 ARG A C 1
ATOM 671 O O . ARG A 1 87 ? 15.295 6.574 -13.893 1.00 94.81 87 ARG A O 1
ATOM 678 N N . VAL A 1 88 ? 15.007 5.988 -16.046 1.00 97.12 88 VAL A N 1
ATOM 679 C CA . VAL A 1 88 ? 14.607 4.608 -15.756 1.00 97.12 88 VAL A CA 1
ATOM 680 C C . VAL A 1 88 ? 15.843 3.763 -15.437 1.00 97.12 88 VAL A C 1
ATOM 682 O O . VAL A 1 88 ? 16.618 3.398 -16.318 1.00 97.12 88 VAL A O 1
ATOM 685 N N . THR A 1 89 ? 16.017 3.452 -14.152 1.00 97.94 89 THR A N 1
ATOM 686 C CA . THR A 1 89 ? 16.979 2.474 -13.629 1.00 97.94 89 THR A CA 1
ATOM 687 C C . THR A 1 89 ? 16.244 1.478 -12.745 1.00 97.94 89 THR A C 1
ATOM 689 O O . THR A 1 89 ? 15.129 1.741 -12.281 1.00 97.94 89 THR A O 1
ATOM 692 N N . ARG A 1 90 ? 16.863 0.335 -12.435 1.00 98.12 90 ARG A N 1
ATOM 693 C CA . ARG A 1 90 ? 16.277 -0.611 -11.474 1.00 98.12 90 ARG A CA 1
ATOM 694 C C . ARG A 1 90 ? 15.992 0.071 -10.133 1.00 98.12 90 ARG A C 1
ATOM 696 O O . ARG A 1 90 ? 14.908 -0.107 -9.579 1.00 98.12 90 ARG A O 1
ATOM 703 N N . ARG A 1 91 ? 16.922 0.893 -9.634 1.00 98.12 91 ARG A N 1
ATOM 704 C CA . ARG A 1 91 ? 16.759 1.651 -8.385 1.00 98.12 91 ARG A CA 1
ATOM 705 C C . ARG A 1 91 ? 15.569 2.605 -8.455 1.00 98.12 91 ARG A C 1
ATOM 707 O O . ARG A 1 91 ? 14.738 2.582 -7.547 1.00 98.12 91 ARG A O 1
ATOM 714 N N . SER A 1 92 ? 15.457 3.412 -9.512 1.00 98.00 92 SER A N 1
ATOM 715 C CA . SER A 1 92 ? 14.380 4.404 -9.623 1.00 98.00 92 SER A CA 1
ATOM 716 C C . SER A 1 92 ? 13.009 3.739 -9.767 1.00 98.00 92 SER A C 1
ATOM 718 O O . SER A 1 92 ? 12.066 4.138 -9.085 1.00 98.00 92 SER A O 1
ATOM 720 N N . VAL A 1 93 ? 12.912 2.648 -10.534 1.00 97.75 93 VAL A N 1
ATOM 721 C CA . VAL A 1 93 ? 11.681 1.854 -10.669 1.00 97.75 93 VAL A CA 1
ATOM 722 C C . VAL A 1 93 ? 11.267 1.231 -9.339 1.00 97.75 93 VAL A C 1
ATOM 724 O O . VAL A 1 93 ? 10.094 1.290 -8.962 1.00 97.75 93 VAL A O 1
ATOM 727 N N . PHE A 1 94 ? 12.211 0.640 -8.600 1.00 97.62 94 PHE A N 1
ATOM 728 C CA . PHE A 1 94 ? 11.915 0.042 -7.299 1.00 97.62 94 PHE A CA 1
ATOM 729 C C . PHE A 1 94 ? 11.486 1.091 -6.276 1.00 97.62 94 PHE A C 1
ATOM 731 O O . PHE A 1 94 ? 10.518 0.849 -5.549 1.00 97.62 94 PHE A O 1
ATOM 738 N N . ALA A 1 95 ? 12.162 2.241 -6.249 1.00 96.69 95 ALA A N 1
ATOM 739 C CA . ALA A 1 95 ? 11.816 3.363 -5.386 1.00 96.69 95 ALA A CA 1
ATOM 740 C C . ALA A 1 95 ? 10.423 3.914 -5.718 1.00 96.69 95 ALA A C 1
ATOM 742 O O . ALA A 1 95 ? 9.596 4.057 -4.818 1.00 96.69 95 ALA A O 1
ATOM 743 N N . TRP A 1 96 ? 10.127 4.148 -7.000 1.00 96.81 96 TRP A N 1
ATOM 744 C CA . TRP A 1 96 ? 8.816 4.607 -7.463 1.00 96.81 96 TRP A CA 1
ATOM 745 C C . TRP A 1 96 ? 7.713 3.621 -7.077 1.00 96.81 96 TRP A C 1
ATOM 747 O O . TRP A 1 96 ? 6.796 3.977 -6.339 1.00 96.81 96 TRP A O 1
ATOM 757 N N . CYS A 1 97 ? 7.856 2.345 -7.442 1.00 95.81 97 CYS A N 1
ATOM 758 C CA . CYS A 1 97 ? 6.900 1.307 -7.061 1.00 95.81 97 CYS A CA 1
ATOM 759 C C . CYS A 1 97 ? 6.742 1.187 -5.536 1.00 95.81 97 CYS A C 1
ATOM 761 O O . CYS A 1 97 ? 5.652 0.897 -5.051 1.00 95.81 97 CYS A O 1
ATOM 763 N N . GLY A 1 98 ? 7.825 1.380 -4.775 1.00 92.50 98 GLY A N 1
ATOM 764 C CA . GLY A 1 98 ? 7.809 1.412 -3.313 1.00 92.50 98 GLY A CA 1
ATOM 765 C C . GLY A 1 98 ? 6.951 2.550 -2.765 1.00 92.50 98 GLY A C 1
ATOM 766 O O . GLY A 1 98 ? 6.128 2.304 -1.890 1.00 92.50 98 GLY A O 1
ATOM 767 N N . LYS A 1 99 ? 7.065 3.759 -3.327 1.00 91.69 99 LYS A N 1
ATOM 768 C CA . LYS A 1 99 ? 6.196 4.900 -2.989 1.00 91.69 99 LYS A CA 1
ATOM 769 C C . LYS A 1 99 ? 4.736 4.639 -3.366 1.00 91.69 99 LYS A C 1
ATOM 771 O O . LYS A 1 99 ? 3.835 5.016 -2.621 1.00 91.69 99 LYS A O 1
ATOM 776 N N . LEU A 1 100 ? 4.495 3.952 -4.487 1.00 91.06 100 LEU A N 1
ATOM 777 C CA . LEU A 1 100 ? 3.144 3.571 -4.890 1.00 91.06 100 LEU A CA 1
ATOM 778 C C . LEU A 1 100 ? 2.502 2.640 -3.866 1.00 91.06 100 LEU A C 1
ATOM 780 O O . LEU A 1 100 ? 1.399 2.911 -3.417 1.00 91.06 100 LEU A O 1
ATOM 784 N N . VAL A 1 101 ? 3.150 1.551 -3.464 1.00 88.31 101 VAL A N 1
ATOM 785 C CA . VAL A 1 101 ? 2.476 0.559 -2.604 1.00 88.31 101 VAL A CA 1
ATOM 786 C C . VAL A 1 101 ? 2.650 0.814 -1.110 1.00 88.31 101 VAL A C 1
ATOM 788 O O . VAL A 1 101 ? 1.776 0.397 -0.359 1.00 88.31 101 VAL A O 1
ATOM 791 N N . ALA A 1 102 ? 3.730 1.496 -0.714 1.00 82.62 102 ALA A N 1
ATOM 792 C CA . ALA A 1 102 ? 4.130 1.896 0.639 1.00 82.62 102 ALA A CA 1
ATOM 793 C C . ALA A 1 102 ? 3.618 0.971 1.767 1.00 82.62 102 ALA A C 1
ATOM 795 O O . ALA A 1 102 ? 3.521 -0.244 1.606 1.00 82.62 102 ALA A O 1
ATOM 796 N N . HIS A 1 103 ? 3.315 1.535 2.935 1.00 70.88 103 HIS A N 1
ATOM 797 C CA . HIS A 1 103 ? 2.634 0.827 4.021 1.00 70.88 103 HIS A CA 1
ATOM 798 C C . HIS A 1 103 ? 1.110 0.879 3.864 1.00 70.88 103 HIS A C 1
ATOM 800 O O . HIS A 1 103 ? 0.383 0.551 4.800 1.00 70.88 103 HIS A O 1
ATOM 806 N N . LEU A 1 104 ? 0.616 1.277 2.689 1.00 74.62 104 LEU A N 1
ATOM 807 C CA . LEU A 1 104 ? -0.808 1.426 2.457 1.00 74.62 104 LEU A CA 1
ATOM 808 C C . LEU A 1 104 ? -1.468 0.053 2.595 1.00 74.62 104 LEU A C 1
ATOM 810 O O . LEU A 1 104 ? -1.050 -0.891 1.921 1.00 74.62 104 LEU A O 1
ATOM 814 N N . PRO A 1 105 ? -2.494 -0.096 3.443 1.00 66.62 105 PRO A N 1
ATOM 815 C CA . PRO A 1 105 ? -3.199 -1.366 3.614 1.00 66.62 105 PRO A CA 1
ATOM 816 C C . PRO A 1 105 ? -4.001 -1.711 2.347 1.00 66.62 105 PRO A C 1
ATOM 818 O O . PRO A 1 105 ? -4.142 -2.880 1.975 1.00 66.62 105 PRO A O 1
ATOM 821 N N . VAL A 1 106 ? -4.402 -0.675 1.608 1.00 71.44 106 VAL A N 1
ATOM 822 C CA . VAL A 1 106 ? -5.440 -0.654 0.576 1.00 71.44 106 VAL A CA 1
ATOM 823 C C . VAL A 1 106 ? -4.892 -0.598 -0.860 1.00 71.44 106 VAL A C 1
ATOM 825 O O . VAL A 1 106 ? -5.192 0.308 -1.624 1.00 71.44 106 VAL A O 1
ATOM 828 N N . CYS A 1 107 ? -4.060 -1.555 -1.271 1.00 75.81 107 CYS A N 1
ATOM 829 C CA . CYS A 1 107 ? -3.395 -1.450 -2.584 1.00 75.81 107 CYS A CA 1
ATOM 830 C C . CYS A 1 107 ? -4.038 -2.253 -3.722 1.00 75.81 107 CYS A C 1
ATOM 832 O O . CYS A 1 107 ? -3.640 -2.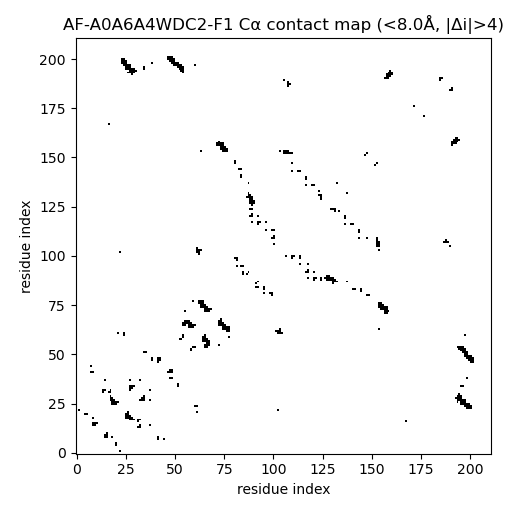053 -4.862 1.00 75.81 107 CYS A O 1
ATOM 834 N N . GLY A 1 108 ? -4.994 -3.154 -3.460 1.00 82.19 108 GLY A N 1
ATOM 835 C CA . GLY A 1 108 ? -5.706 -3.924 -4.500 1.00 82.19 108 GLY A CA 1
ATOM 836 C C . GLY A 1 108 ? -4.805 -4.441 -5.637 1.00 82.19 108 GLY A C 1
ATOM 837 O O . GLY A 1 108 ? -3.763 -5.054 -5.388 1.00 82.19 108 GLY A O 1
ATOM 838 N N . TRP A 1 109 ? -5.176 -4.112 -6.880 1.00 89.69 109 TRP A N 1
ATOM 839 C CA . TRP A 1 109 ? -4.440 -4.448 -8.109 1.00 89.69 109 TRP A CA 1
ATOM 840 C C . TRP A 1 109 ? -3.031 -3.825 -8.206 1.00 89.69 109 TRP A C 1
ATOM 842 O O . TRP A 1 109 ? -2.193 -4.308 -8.968 1.00 89.69 109 TRP A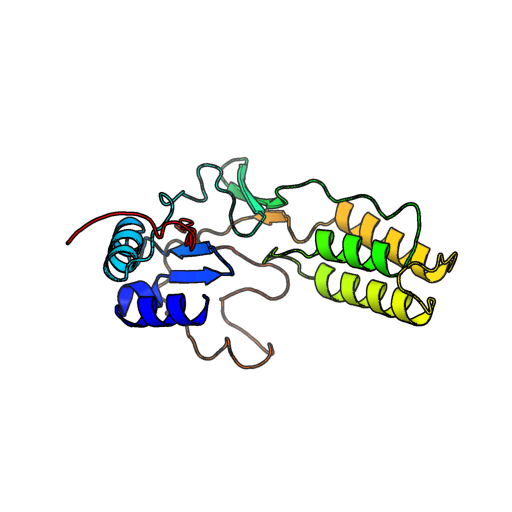 O 1
ATOM 852 N N . LEU A 1 110 ? -2.729 -2.776 -7.435 1.00 90.50 110 LEU A N 1
ATOM 853 C CA . LEU A 1 110 ? -1.470 -2.035 -7.535 1.00 90.50 110 LEU A CA 1
ATOM 854 C C . LEU A 1 110 ? -0.270 -2.834 -7.012 1.00 90.50 110 LEU A C 1
ATOM 856 O O . LEU A 1 110 ? 0.824 -2.707 -7.554 1.00 90.50 110 LEU A O 1
ATOM 860 N N . ARG A 1 111 ? -0.451 -3.697 -6.000 1.00 91.62 111 ARG A N 1
ATOM 861 C CA . ARG A 1 111 ? 0.625 -4.585 -5.506 1.00 91.62 111 ARG A CA 1
ATOM 862 C C . ARG A 1 111 ? 1.124 -5.560 -6.579 1.00 91.62 111 ARG A C 1
ATOM 864 O O . ARG A 1 111 ? 2.332 -5.569 -6.832 1.00 91.62 111 ARG A O 1
ATOM 871 N N . PRO A 1 112 ? 0.258 -6.362 -7.229 1.00 92.62 112 PRO A N 1
ATOM 872 C CA . PRO A 1 112 ? 0.711 -7.240 -8.302 1.00 92.62 112 PRO A CA 1
ATOM 873 C C . PRO A 1 112 ? 1.241 -6.458 -9.514 1.00 92.62 112 PRO A C 1
ATOM 875 O O . PRO A 1 112 ? 2.236 -6.886 -10.099 1.00 92.62 112 PRO A O 1
ATOM 878 N N . ALA A 1 113 ? 0.667 -5.294 -9.843 1.00 94.06 113 ALA A N 1
ATOM 879 C CA . ALA A 1 113 ? 1.172 -4.436 -10.919 1.00 94.06 113 ALA A CA 1
ATOM 880 C C . ALA A 1 113 ? 2.589 -3.900 -10.635 1.00 94.06 113 ALA A C 1
ATOM 882 O O . ALA A 1 113 ? 3.474 -4.006 -11.481 1.00 94.06 113 ALA A O 1
ATOM 883 N N . ALA A 1 114 ? 2.846 -3.412 -9.420 1.00 96.00 114 ALA A N 1
ATOM 884 C CA . ALA A 1 114 ? 4.176 -2.979 -8.996 1.00 96.00 114 ALA A CA 1
ATOM 885 C C . ALA A 1 114 ? 5.194 -4.131 -9.046 1.00 96.00 114 ALA A C 1
ATOM 887 O O . ALA A 1 114 ? 6.328 -3.945 -9.484 1.00 96.00 114 ALA A O 1
ATOM 888 N N . ALA A 1 115 ? 4.801 -5.339 -8.630 1.00 95.81 115 ALA A N 1
ATOM 889 C CA . ALA A 1 115 ? 5.662 -6.516 -8.726 1.00 95.81 115 ALA A CA 1
ATOM 890 C C . ALA A 1 115 ? 5.974 -6.892 -10.186 1.00 95.81 115 ALA A C 1
ATOM 892 O O . ALA A 1 115 ? 7.100 -7.279 -10.491 1.00 95.81 115 ALA A O 1
ATOM 893 N N . TRP A 1 116 ? 5.000 -6.759 -11.089 1.00 97.06 116 TRP A N 1
ATOM 894 C CA . TRP A 1 116 ? 5.178 -6.996 -12.522 1.00 97.06 116 TRP A CA 1
ATOM 895 C C . TRP A 1 116 ? 6.198 -6.039 -13.151 1.00 97.06 116 TRP A C 1
ATOM 897 O O . TRP A 1 116 ? 7.151 -6.511 -13.770 1.00 97.06 116 TRP A O 1
ATOM 907 N N . VAL A 1 117 ? 6.082 -4.733 -12.891 1.00 97.94 117 VAL A N 1
ATOM 908 C CA . VAL A 1 117 ? 7.049 -3.723 -13.365 1.00 97.94 117 VAL A CA 1
ATOM 909 C C . VAL A 1 117 ? 8.452 -3.991 -12.804 1.00 97.94 117 VAL A C 1
ATOM 911 O O . VAL A 1 117 ? 9.433 -4.021 -13.549 1.00 97.94 117 VAL A O 1
ATOM 914 N N . LYS A 1 118 ? 8.565 -4.266 -11.495 1.00 97.81 118 LYS A N 1
ATOM 915 C CA . LYS A 1 118 ? 9.851 -4.595 -10.850 1.00 97.81 118 LYS A CA 1
ATOM 916 C C . LYS A 1 118 ? 10.527 -5.817 -11.474 1.00 97.81 118 LYS A C 1
ATOM 918 O O . LYS A 1 118 ? 11.741 -5.808 -11.671 1.00 97.81 118 LYS A O 1
ATOM 923 N N . ARG A 1 119 ? 9.758 -6.862 -11.808 1.00 98.25 119 ARG A N 1
ATOM 924 C CA . ARG A 1 119 ? 10.293 -8.059 -12.479 1.00 98.25 119 ARG A CA 1
ATOM 925 C C . ARG A 1 119 ? 10.872 -7.727 -13.852 1.00 98.25 119 ARG A C 1
ATOM 927 O O . ARG A 1 119 ? 11.953 -8.218 -14.164 1.00 98.25 119 ARG A O 1
ATOM 934 N N . ARG A 1 120 ? 10.211 -6.874 -14.645 1.00 97.69 120 ARG A N 1
ATOM 935 C CA . ARG A 1 120 ? 10.760 -6.440 -15.938 1.00 97.69 120 ARG A CA 1
ATOM 936 C C . ARG A 1 120 ? 12.035 -5.626 -15.756 1.00 97.69 120 ARG A C 1
ATOM 938 O O . ARG A 1 120 ? 13.015 -5.925 -16.425 1.00 97.69 120 ARG A O 1
ATOM 945 N N . ALA A 1 121 ? 12.054 -4.677 -14.817 1.00 97.44 121 ALA A N 1
ATOM 946 C CA . ALA A 1 121 ? 13.250 -3.890 -14.520 1.00 97.44 121 ALA A CA 1
ATOM 947 C C . ALA A 1 121 ? 14.451 -4.779 -14.165 1.00 97.44 121 ALA A C 1
ATOM 949 O O . ALA A 1 121 ? 15.541 -4.559 -14.682 1.00 97.44 121 ALA A O 1
ATOM 950 N N . ASN A 1 122 ? 14.248 -5.826 -13.358 1.00 97.75 122 ASN A N 1
ATOM 951 C CA . ASN A 1 122 ? 15.295 -6.807 -13.063 1.00 97.75 122 ASN A CA 1
ATOM 952 C C . ASN A 1 122 ? 15.787 -7.556 -14.308 1.00 97.75 122 ASN A C 1
ATOM 954 O O . ASN A 1 122 ? 16.979 -7.807 -14.415 1.00 97.75 122 ASN A O 1
ATOM 958 N N . ALA A 1 123 ? 14.892 -7.899 -15.237 1.00 97.38 123 ALA A N 1
ATOM 959 C CA . ALA A 1 123 ? 15.241 -8.657 -16.437 1.00 97.38 123 ALA A CA 1
ATOM 960 C C . ALA A 1 123 ? 16.049 -7.848 -17.470 1.00 97.38 123 ALA A C 1
ATOM 962 O O . ALA A 1 123 ? 16.813 -8.435 -18.229 1.00 97.38 123 ALA A O 1
ATOM 963 N N . VAL A 1 124 ? 15.877 -6.522 -17.519 1.00 97.06 124 VAL A N 1
ATOM 964 C CA . VAL A 1 124 ? 16.479 -5.656 -18.559 1.00 97.06 124 VAL A CA 1
ATOM 965 C C . VAL A 1 124 ? 17.661 -4.812 -18.080 1.00 97.06 124 VAL A C 1
ATOM 967 O O . VAL A 1 124 ? 18.224 -4.047 -18.856 1.00 97.06 124 VAL A O 1
ATOM 970 N N . THR A 1 125 ? 18.041 -4.926 -16.810 1.00 96.75 125 THR A N 1
ATOM 971 C CA . THR A 1 125 ? 19.187 -4.218 -16.213 1.00 96.75 125 THR A CA 1
ATOM 972 C C . THR A 1 125 ? 20.145 -5.231 -15.5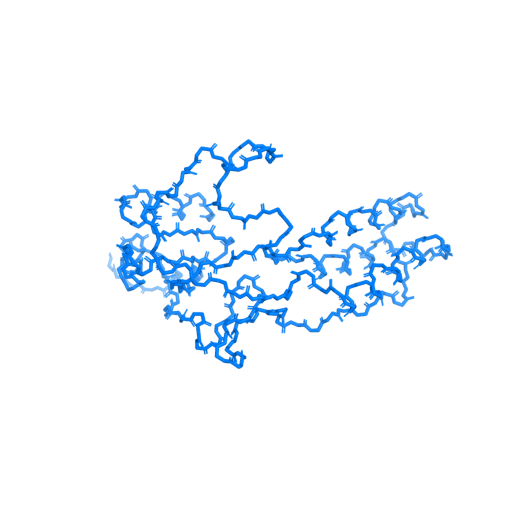97 1.00 96.75 125 THR A C 1
ATOM 974 O O . THR A 1 125 ? 19.707 -6.317 -15.216 1.00 96.75 125 THR A O 1
ATOM 977 N N . ARG A 1 126 ? 21.434 -4.900 -15.443 1.00 94.44 126 ARG A N 1
ATOM 978 C CA . ARG A 1 126 ? 22.401 -5.757 -14.729 1.00 94.44 126 ARG A CA 1
ATOM 979 C C . ARG A 1 126 ? 22.665 -5.213 -13.323 1.00 94.44 126 ARG A C 1
ATOM 981 O O . ARG A 1 126 ? 22.491 -5.940 -12.342 1.00 94.44 126 ARG A O 1
ATOM 988 N N . GLY A 1 127 ? 22.965 -3.925 -13.221 1.00 94.94 127 GLY A N 1
ATOM 989 C CA . GLY A 1 127 ? 23.148 -3.157 -11.995 1.00 94.94 127 GLY A CA 1
ATOM 990 C C . GLY A 1 127 ? 21.909 -2.377 -11.544 1.00 94.94 127 GLY A C 1
ATOM 991 O O . GLY A 1 127 ? 20.890 -2.293 -12.229 1.00 94.94 127 GLY A O 1
ATOM 992 N N . TRP A 1 128 ? 21.998 -1.803 -10.342 1.00 96.94 128 TRP A N 1
ATOM 993 C CA . TRP A 1 128 ? 20.931 -0.976 -9.764 1.00 96.94 128 TRP A CA 1
ATOM 994 C C . TRP A 1 128 ? 20.774 0.379 -10.463 1.00 96.94 128 TRP A C 1
ATOM 996 O O . TRP A 1 128 ? 19.657 0.892 -10.554 1.00 96.94 128 TRP A O 1
ATOM 1006 N N . ASP A 1 129 ? 21.880 0.931 -10.960 1.00 96.94 129 ASP A N 1
ATOM 1007 C CA . ASP A 1 129 ? 21.968 2.296 -11.489 1.00 96.94 129 ASP A CA 1
ATOM 1008 C C . ASP A 1 129 ? 22.128 2.355 -13.017 1.00 96.94 129 ASP A C 1
ATOM 1010 O O . ASP A 1 129 ? 22.201 3.449 -13.591 1.00 96.94 129 ASP A O 1
ATOM 1014 N N . ASP A 1 130 ? 22.097 1.184 -13.664 1.00 94.25 130 ASP A N 1
ATOM 1015 C CA . ASP A 1 130 ? 22.071 1.023 -15.114 1.00 94.25 130 ASP A CA 1
ATOM 1016 C C . ASP A 1 130 ? 20.832 1.710 -15.688 1.00 94.25 130 ASP A C 1
ATOM 1018 O O . ASP A 1 130 ? 19.695 1.405 -15.306 1.00 94.25 130 ASP A O 1
ATOM 1022 N N . VAL A 1 131 ? 21.055 2.628 -16.626 1.00 96.12 131 VAL A N 1
ATOM 1023 C CA . VAL A 1 131 ? 19.969 3.236 -17.399 1.00 96.12 131 VAL A CA 1
ATOM 1024 C C . VAL A 1 131 ? 19.486 2.242 -18.427 1.00 96.12 131 VAL A C 1
ATOM 1026 O O . VAL A 1 131 ? 20.286 1.606 -19.109 1.00 96.12 131 VAL A O 1
ATOM 1029 N N . THR A 1 132 ? 18.171 2.152 -18.571 1.00 94.31 132 THR A N 1
ATOM 1030 C CA . THR A 1 132 ? 17.547 1.358 -19.619 1.00 94.31 132 THR A CA 1
ATOM 1031 C C . THR A 1 132 ? 16.564 2.195 -20.426 1.00 94.31 132 THR A C 1
ATOM 1033 O O . THR A 1 132 ? 15.821 3.017 -19.891 1.00 94.31 132 THR A O 1
ATOM 1036 N N . THR A 1 133 ? 16.561 1.964 -21.735 1.00 94.69 133 THR A N 1
ATOM 1037 C CA . THR A 1 133 ? 15.605 2.520 -22.698 1.00 94.69 133 THR A CA 1
ATOM 1038 C C . THR A 1 133 ? 14.603 1.460 -23.166 1.00 94.69 133 THR A C 1
ATOM 1040 O O . THR A 1 133 ? 13.974 1.623 -24.207 1.00 94.69 133 THR A O 1
ATOM 1043 N N . ASP A 1 134 ? 14.450 0.360 -22.413 1.00 97.25 134 ASP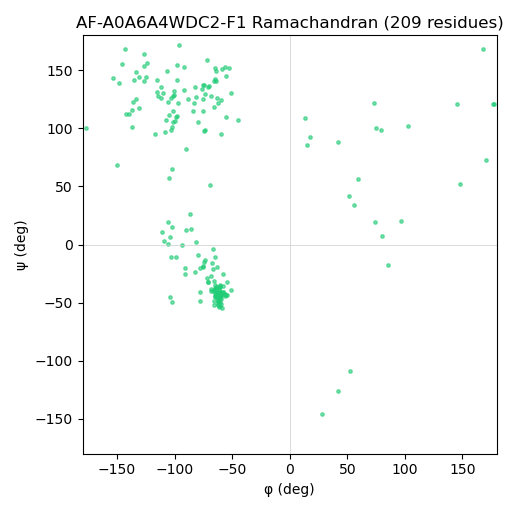 A N 1
ATOM 1044 C CA . ASP A 1 134 ? 13.530 -0.730 -22.749 1.00 97.25 134 ASP A CA 1
ATOM 1045 C C . ASP A 1 134 ? 12.095 -0.212 -22.934 1.00 97.25 134 ASP A C 1
ATOM 1047 O O . ASP A 1 134 ? 11.417 0.165 -21.973 1.00 97.25 134 ASP A O 1
ATOM 1051 N N . ALA A 1 135 ? 11.626 -0.226 -24.183 1.00 96.88 135 ALA A N 1
ATOM 1052 C CA . ALA A 1 135 ? 10.324 0.317 -24.559 1.00 96.88 135 ALA A CA 1
ATOM 1053 C C . ALA A 1 135 ? 9.168 -0.395 -23.841 1.00 96.88 135 ALA A C 1
ATOM 1055 O O . ALA A 1 135 ? 8.178 0.237 -23.465 1.00 96.88 135 ALA A O 1
ATOM 1056 N N . LEU A 1 136 ? 9.302 -1.706 -23.598 1.00 97.19 136 LEU A N 1
ATOM 1057 C CA . LEU A 1 136 ? 8.293 -2.463 -22.866 1.00 97.19 136 LEU A CA 1
ATOM 1058 C C . LEU A 1 136 ? 8.202 -1.979 -21.417 1.00 97.19 136 LEU A C 1
ATOM 1060 O O . LEU A 1 136 ? 7.111 -1.632 -20.980 1.00 97.19 136 LEU A O 1
ATOM 1064 N N . LEU A 1 137 ? 9.313 -1.900 -20.680 1.00 97.88 137 LEU A N 1
ATOM 1065 C CA . LEU A 1 137 ? 9.324 -1.393 -19.306 1.00 97.88 137 LEU A CA 1
ATOM 1066 C C . LEU A 1 137 ? 8.708 0.009 -19.208 1.00 97.88 137 LEU A C 1
ATOM 1068 O O . LEU A 1 137 ? 7.892 0.249 -18.318 1.00 97.88 137 LEU A O 1
ATOM 1072 N N . GLN A 1 138 ? 9.045 0.911 -20.133 1.00 97.44 138 GLN A N 1
ATOM 1073 C CA . GLN A 1 138 ? 8.455 2.252 -20.177 1.00 97.44 138 GLN A CA 1
ATOM 1074 C C . GLN A 1 138 ? 6.937 2.200 -20.398 1.00 97.44 138 GLN A C 1
ATOM 1076 O O . GLN A 1 138 ? 6.185 2.831 -19.657 1.00 97.44 138 GLN A O 1
ATOM 1081 N N . SER A 1 139 ? 6.466 1.379 -21.341 1.00 97.75 139 SER A N 1
ATOM 1082 C CA . SER A 1 139 ? 5.033 1.161 -21.574 1.00 97.75 139 SER A CA 1
ATOM 1083 C C . SER A 1 139 ? 4.318 0.612 -20.331 1.00 97.75 139 SER A C 1
ATOM 1085 O O . SER A 1 139 ? 3.241 1.089 -19.969 1.00 97.75 139 SER A O 1
ATOM 1087 N N . GLN A 1 140 ? 4.935 -0.335 -19.617 1.00 98.12 140 GLN A N 1
ATOM 1088 C CA . GLN A 1 140 ? 4.386 -0.897 -18.379 1.00 98.12 140 GLN A CA 1
ATOM 1089 C C . GLN A 1 140 ? 4.271 0.157 -17.271 1.00 98.12 140 GLN A C 1
ATOM 1091 O O . GLN A 1 140 ? 3.240 0.229 -16.599 1.00 98.12 140 GLN A O 1
ATOM 1096 N N . ILE A 1 141 ? 5.304 0.985 -17.093 1.00 98.12 141 ILE A N 1
ATOM 1097 C CA . ILE A 1 141 ? 5.306 2.098 -16.134 1.00 98.12 141 ILE A CA 1
ATOM 1098 C C . ILE A 1 141 ? 4.174 3.077 -16.466 1.00 98.12 141 ILE A C 1
ATOM 1100 O O . ILE A 1 141 ? 3.341 3.359 -15.602 1.00 98.12 141 ILE A O 1
ATOM 1104 N N . SER A 1 142 ? 4.085 3.526 -17.720 1.00 97.38 142 SER A N 1
ATOM 1105 C CA . SER A 1 142 ? 3.046 4.453 -18.182 1.00 97.38 142 SER A CA 1
ATOM 1106 C C . SER A 1 142 ? 1.638 3.878 -18.032 1.00 97.38 142 SER A C 1
ATOM 1108 O O . SER A 1 142 ? 0.723 4.588 -17.609 1.00 97.38 142 SER A O 1
ATOM 1110 N N . HIS A 1 143 ? 1.454 2.585 -18.312 1.00 97.50 143 HIS A N 1
ATOM 1111 C CA . HIS A 1 143 ? 0.179 1.895 -18.124 1.00 97.50 143 HIS A CA 1
ATOM 1112 C C . HIS A 1 143 ? -0.247 1.884 -16.652 1.00 97.50 143 HIS A C 1
ATOM 1114 O O . HIS A 1 143 ? -1.378 2.253 -16.327 1.00 97.50 143 HIS A O 1
ATOM 1120 N N . VAL A 1 144 ? 0.659 1.489 -15.749 1.00 97.06 144 VAL A N 1
ATOM 1121 C CA . VAL A 1 144 ? 0.381 1.469 -14.306 1.00 97.06 144 VAL A CA 1
ATOM 1122 C C . VAL A 1 144 ? 0.076 2.873 -13.797 1.00 97.06 144 VAL A C 1
ATOM 1124 O O . VAL A 1 144 ? -0.891 3.036 -13.056 1.00 97.06 144 VAL A O 1
ATOM 1127 N N . HIS A 1 145 ? 0.847 3.879 -14.219 1.00 97.44 145 HIS A N 1
ATOM 1128 C CA . HIS A 1 145 ? 0.632 5.266 -13.819 1.00 97.44 145 HIS A CA 1
ATOM 1129 C C . HIS A 1 145 ? -0.731 5.793 -14.287 1.00 97.44 145 HIS A C 1
ATOM 1131 O O . HIS A 1 145 ? -1.528 6.249 -13.472 1.00 97.44 145 HIS A O 1
ATOM 1137 N N . SER A 1 146 ? -1.055 5.633 -15.571 1.00 96.69 146 SER A N 1
ATOM 1138 C CA . SER A 1 146 ? -2.328 6.097 -16.144 1.00 96.69 146 SER A CA 1
ATOM 1139 C C . SER A 1 146 ? -3.528 5.432 -15.469 1.00 96.69 146 SER A C 1
ATOM 1141 O O . SER A 1 146 ? -4.495 6.096 -15.092 1.00 96.69 146 SER A O 1
ATOM 1143 N N . ARG A 1 147 ? -3.451 4.114 -15.243 1.00 95.62 147 ARG A N 1
ATOM 1144 C CA . ARG A 1 147 ? -4.495 3.376 -14.526 1.00 95.62 147 ARG A CA 1
ATOM 1145 C C . ARG A 1 147 ? -4.618 3.829 -13.072 1.00 95.62 147 ARG A C 1
ATOM 1147 O O . ARG A 1 147 ? -5.730 3.887 -12.557 1.00 95.62 147 ARG A O 1
ATOM 1154 N N . LEU A 1 148 ? -3.504 4.142 -12.413 1.00 92.38 148 LEU A N 1
ATOM 1155 C CA . LEU A 1 148 ? -3.493 4.638 -11.039 1.00 92.38 148 LEU A CA 1
ATOM 1156 C C . LEU A 1 148 ? -4.173 6.008 -10.932 1.00 92.38 148 LEU A C 1
ATOM 1158 O O . LEU A 1 148 ? -5.006 6.191 -10.049 1.00 92.38 148 LEU A O 1
ATOM 1162 N N . LEU A 1 149 ? -3.894 6.931 -11.857 1.00 92.50 149 LEU A N 1
ATOM 1163 C CA . LEU A 1 149 ? -4.577 8.229 -11.914 1.00 92.50 149 LEU A CA 1
ATOM 1164 C C . LEU A 1 149 ? -6.087 8.060 -12.147 1.00 92.50 149 LEU A C 1
ATOM 1166 O O . LEU A 1 149 ? -6.908 8.673 -11.459 1.00 92.50 149 LEU A O 1
ATOM 1170 N N . ALA A 1 150 ? -6.465 7.165 -13.064 1.00 91.19 150 ALA A N 1
ATOM 1171 C CA . ALA A 1 150 ? -7.864 6.889 -13.371 1.00 91.19 150 ALA A CA 1
ATOM 1172 C C . ALA A 1 150 ? -8.603 6.196 -12.216 1.00 91.19 150 ALA A C 1
ATOM 1174 O O . ALA A 1 150 ? -9.759 6.524 -11.949 1.00 91.19 150 ALA A O 1
ATOM 1175 N N . ALA A 1 151 ? -7.961 5.249 -11.526 1.00 86.88 151 ALA A N 1
ATOM 1176 C CA . ALA A 1 151 ? -8.587 4.342 -10.566 1.00 86.88 151 ALA A CA 1
ATOM 1177 C C . ALA A 1 151 ? -7.629 3.908 -9.441 1.00 86.88 151 ALA A C 1
ATOM 1179 O O . ALA A 1 151 ? -7.253 2.734 -9.344 1.00 86.88 151 ALA A O 1
ATOM 1180 N N . ASP A 1 152 ? -7.264 4.848 -8.564 1.00 87.75 152 ASP A N 1
ATOM 1181 C CA . ASP A 1 152 ? -6.403 4.548 -7.416 1.00 87.75 152 ASP A CA 1
ATOM 1182 C C . ASP A 1 152 ? -7.095 3.615 -6.413 1.00 87.75 152 ASP A C 1
ATOM 1184 O O . ASP A 1 152 ? -8.117 3.992 -5.841 1.00 87.75 152 ASP A O 1
ATOM 1188 N N . PRO A 1 153 ? -6.564 2.405 -6.152 1.00 84.19 153 PRO A N 1
ATOM 1189 C CA . PRO A 1 153 ? -7.144 1.507 -5.157 1.00 84.19 153 PRO A CA 1
ATOM 1190 C C . PRO A 1 153 ? -7.013 2.036 -3.721 1.00 84.19 153 PRO A C 1
ATOM 1192 O O . PRO A 1 153 ? -7.743 1.583 -2.840 1.00 84.19 153 PRO A O 1
ATOM 1195 N N . ALA A 1 154 ? -6.141 3.021 -3.484 1.00 83.44 154 ALA A N 1
ATOM 1196 C CA . ALA A 1 154 ? -6.006 3.712 -2.208 1.00 83.44 154 ALA A CA 1
ATOM 1197 C C . ALA A 1 154 ? -6.976 4.898 -2.048 1.00 83.44 154 ALA A C 1
ATOM 1199 O O . ALA A 1 154 ? -6.716 5.820 -1.275 1.00 83.44 154 ALA A O 1
ATOM 1200 N N . ARG A 1 155 ? -8.120 4.860 -2.744 1.00 79.56 155 ARG A N 1
ATOM 1201 C CA . ARG A 1 155 ? -9.265 5.757 -2.539 1.00 79.56 155 ARG A CA 1
ATOM 1202 C C . ARG A 1 155 ? -10.561 4.953 -2.444 1.00 79.56 155 ARG A C 1
ATOM 1204 O O . ARG A 1 155 ? -10.715 3.952 -3.140 1.00 79.56 155 ARG A O 1
ATOM 1211 N N . GLY A 1 156 ? -11.501 5.371 -1.603 1.00 75.19 156 GLY A N 1
ATOM 1212 C CA . GLY A 1 156 ? -12.755 4.632 -1.457 1.00 75.19 156 GLY A CA 1
ATOM 1213 C C . GLY A 1 156 ? -13.601 5.051 -0.259 1.00 75.19 156 GLY A C 1
ATOM 1214 O O . GLY A 1 156 ? -13.133 5.819 0.583 1.00 75.19 156 GLY A O 1
ATOM 1215 N N . PRO A 1 157 ? -14.863 4.594 -0.200 1.00 65.81 157 PRO A N 1
ATOM 1216 C CA . PRO A 1 157 ? -15.698 4.777 0.976 1.00 65.81 157 PRO A CA 1
ATOM 1217 C C . PRO A 1 157 ? -15.128 3.995 2.164 1.00 65.81 157 PRO A C 1
ATOM 1219 O O . PRO A 1 157 ? -14.667 2.861 2.028 1.00 65.81 157 PRO A O 1
ATOM 1222 N N . VAL A 1 158 ? -15.198 4.605 3.339 1.00 62.62 158 VAL A N 1
ATOM 1223 C CA . VAL A 1 158 ? -15.006 3.939 4.623 1.00 62.62 158 VAL A CA 1
ATOM 1224 C C . VAL A 1 158 ? -16.368 3.420 5.048 1.00 62.62 158 VAL A C 1
ATOM 1226 O O . VAL A 1 158 ? -17.326 4.184 5.148 1.00 62.62 158 VAL A O 1
ATOM 1229 N N . VAL A 1 159 ? -16.460 2.126 5.322 1.00 51.09 159 VAL A N 1
ATOM 1230 C CA . VAL A 1 159 ? -17.673 1.565 5.910 1.00 51.09 159 VAL A CA 1
ATOM 1231 C C . VAL A 1 159 ? -17.439 1.438 7.401 1.00 51.09 159 VAL A C 1
ATOM 1233 O O . VAL A 1 159 ? -16.650 0.60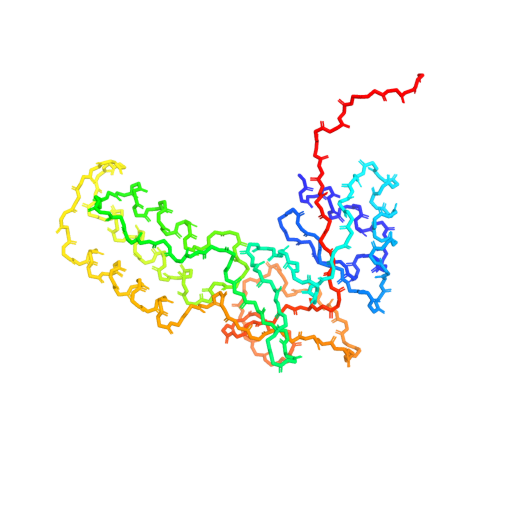6 7.840 1.00 51.09 159 VAL A O 1
ATOM 1236 N N . LEU A 1 160 ? -18.138 2.284 8.148 1.00 40.50 160 LEU A N 1
ATOM 1237 C CA . LEU A 1 160 ? -18.305 2.151 9.585 1.00 40.50 160 LEU A CA 1
ATOM 1238 C C . LEU A 1 160 ? -19.284 1.003 9.821 1.00 40.50 160 LEU A C 1
ATOM 1240 O O . LEU A 1 160 ? -20.489 1.199 9.665 1.00 40.50 160 LEU A O 1
ATOM 1244 N N . ASP A 1 161 ? -18.794 -0.195 10.131 1.00 39.03 161 ASP A N 1
ATOM 1245 C CA . ASP A 1 161 ? -19.695 -1.239 10.612 1.00 39.03 161 ASP A CA 1
ATOM 1246 C C . ASP A 1 161 ? -20.077 -0.909 12.058 1.00 39.03 161 ASP A C 1
ATOM 1248 O O . ASP A 1 161 ? -19.314 -1.132 12.995 1.00 39.03 161 ASP A O 1
ATOM 1252 N N . ARG A 1 162 ? -21.244 -0.285 12.231 1.00 33.53 162 ARG A N 1
ATOM 1253 C CA . ARG A 1 162 ? -21.856 -0.071 13.542 1.00 33.53 162 ARG A CA 1
ATOM 1254 C C . ARG A 1 162 ? -22.746 -1.268 13.842 1.00 33.53 162 ARG A C 1
ATOM 1256 O O . ARG A 1 162 ? -23.953 -1.206 13.647 1.00 33.53 162 ARG A O 1
ATOM 1263 N N . GLY A 1 163 ? -22.130 -2.336 14.329 1.00 35.84 163 GLY A N 1
ATOM 1264 C CA . GLY A 1 163 ? -22.843 -3.463 14.911 1.00 35.84 163 GLY A CA 1
ATOM 1265 C C . GLY A 1 163 ? -23.439 -4.433 13.894 1.00 35.84 163 GLY A C 1
ATOM 1266 O O . GLY A 1 163 ? -24.590 -4.326 13.484 1.00 35.84 163 GLY A O 1
ATOM 1267 N N . SER A 1 164 ? -22.714 -5.519 13.665 1.00 31.23 164 SER A N 1
ATOM 1268 C CA . SER A 1 164 ? -23.330 -6.840 13.622 1.00 31.23 164 SER A CA 1
ATOM 1269 C C . SER A 1 164 ? -22.463 -7.768 14.472 1.00 31.23 164 SER A C 1
ATOM 1271 O O . SER A 1 164 ? -21.245 -7.789 14.332 1.00 31.23 164 SER A O 1
ATOM 1273 N N . GLY A 1 165 ? -23.067 -8.442 15.453 1.00 32.16 165 GLY A N 1
ATOM 1274 C CA . GLY A 1 165 ? -22.389 -9.146 16.548 1.00 32.16 165 GLY A CA 1
ATOM 1275 C C . GLY A 1 165 ? -21.601 -10.402 16.156 1.00 32.16 165 GLY A C 1
ATOM 1276 O O . GLY A 1 165 ? -21.772 -11.437 16.791 1.00 32.16 165 GLY A O 1
ATOM 1277 N N . ASN A 1 166 ? -20.715 -10.330 15.162 1.00 29.17 166 ASN A N 1
ATOM 1278 C CA . ASN A 1 166 ? -19.861 -11.434 14.743 1.00 29.17 166 ASN A CA 1
ATOM 1279 C C . ASN A 1 166 ? -18.374 -11.122 14.947 1.00 29.17 166 ASN A C 1
ATOM 1281 O O . ASN A 1 166 ? -17.692 -10.526 14.121 1.00 29.17 166 ASN A O 1
ATOM 1285 N N . ARG A 1 167 ? -17.905 -11.585 16.111 1.00 34.31 167 ARG A N 1
ATOM 1286 C CA . ARG A 1 167 ? -16.622 -12.250 16.385 1.00 34.31 167 ARG A CA 1
ATOM 1287 C C . ARG A 1 167 ? -15.577 -12.147 15.251 1.00 34.31 167 ARG A C 1
ATOM 1289 O O . ARG A 1 167 ? -15.672 -12.847 14.249 1.00 34.31 167 ARG A O 1
ATOM 1296 N N . LEU A 1 168 ? -14.522 -11.361 15.479 1.00 35.31 168 LEU A N 1
ATOM 1297 C CA . LEU A 1 168 ? -13.280 -11.390 14.696 1.00 35.31 168 LEU A CA 1
ATOM 1298 C C . LEU A 1 168 ? -12.646 -12.797 14.786 1.00 35.31 168 LEU A C 1
ATOM 1300 O O . LEU A 1 168 ? -11.964 -13.112 15.763 1.00 35.31 168 LEU A O 1
ATOM 1304 N N . ASP A 1 169 ? -12.905 -13.676 13.810 1.00 33.78 169 ASP A N 1
ATOM 1305 C CA . ASP A 1 169 ? -12.317 -15.022 13.776 1.00 33.78 169 ASP A CA 1
ATOM 1306 C C . ASP A 1 169 ? -10.839 -14.966 13.352 1.00 33.78 169 ASP A C 1
ATOM 1308 O O . ASP A 1 169 ? -10.469 -14.600 12.234 1.00 33.78 169 ASP A O 1
ATOM 1312 N N . ARG A 1 170 ? -9.981 -15.350 14.298 1.00 37.00 170 ARG A N 1
ATOM 1313 C CA . ARG A 1 170 ? -8.518 -15.321 14.234 1.00 37.00 170 ARG A CA 1
ATOM 1314 C C . ARG A 1 170 ? -7.889 -16.390 13.335 1.00 37.00 170 ARG A C 1
ATOM 1316 O O . ARG A 1 170 ? -6.704 -16.272 13.034 1.00 37.00 170 ARG A O 1
ATOM 1323 N N . ARG A 1 171 ? -8.609 -17.426 12.884 1.00 30.84 171 ARG A N 1
ATOM 1324 C CA . ARG A 1 171 ? -7.983 -18.566 12.166 1.00 30.84 171 ARG A CA 1
ATOM 1325 C C . ARG A 1 171 ? -7.675 -18.320 10.681 1.00 30.84 171 ARG A C 1
ATOM 1327 O O . ARG A 1 171 ? -6.980 -19.129 10.070 1.00 30.84 171 ARG A O 1
ATOM 1334 N N . GLN A 1 172 ? -8.133 -17.209 10.103 1.00 33.19 172 GLN A N 1
ATOM 1335 C CA . GLN A 1 172 ? -7.938 -16.879 8.680 1.00 33.19 172 GLN A CA 1
ATOM 1336 C C . GLN A 1 172 ? -6.712 -15.995 8.374 1.00 33.19 172 GLN A C 1
ATOM 1338 O O . GLN A 1 172 ? -6.457 -15.699 7.208 1.00 33.19 172 GLN A O 1
ATOM 1343 N N . LEU A 1 173 ? -5.931 -15.583 9.380 1.00 39.91 173 LEU A N 1
ATOM 1344 C CA . LEU A 1 173 ? -4.825 -14.630 9.189 1.00 39.91 173 LEU A CA 1
ATOM 1345 C C . LEU A 1 173 ? -3.461 -15.279 8.875 1.00 39.91 173 LEU A C 1
ATOM 1347 O O . LEU A 1 173 ? -2.609 -14.608 8.295 1.00 39.91 173 LEU A O 1
ATOM 1351 N N . ASP A 1 174 ? -3.267 -16.567 9.190 1.00 30.91 174 ASP A N 1
ATOM 1352 C CA . ASP A 1 174 ? -1.961 -17.248 9.063 1.00 30.91 174 ASP A CA 1
ATOM 1353 C C . ASP A 1 174 ? -1.831 -18.181 7.841 1.00 30.91 174 ASP A C 1
ATOM 1355 O O . ASP A 1 174 ? -0.727 -18.614 7.510 1.00 30.91 174 ASP A O 1
ATOM 1359 N N . ARG A 1 175 ? -2.921 -18.484 7.119 1.00 29.09 175 ARG A N 1
ATOM 1360 C CA . ARG A 1 175 ? -2.881 -19.309 5.894 1.00 29.09 175 ARG A CA 1
ATOM 1361 C C . ARG A 1 175 ? -3.281 -18.473 4.688 1.00 29.09 175 ARG A C 1
ATOM 1363 O O . ARG A 1 175 ? -4.324 -17.829 4.693 1.00 29.09 175 ARG A O 1
ATOM 1370 N N . GLY A 1 176 ? -2.444 -18.483 3.653 1.00 29.27 176 GLY A N 1
ATOM 1371 C CA . GLY A 1 176 ? -2.643 -17.734 2.416 1.00 29.27 176 GLY A CA 1
ATOM 1372 C C . GLY A 1 176 ? -4.070 -17.826 1.865 1.00 29.27 176 GLY A C 1
ATOM 1373 O O . GLY A 1 176 ? -4.484 -18.848 1.335 1.00 29.27 176 GLY A O 1
ATOM 1374 N N . TRP A 1 177 ? -4.795 -16.718 2.003 1.00 30.36 177 TRP A N 1
ATOM 1375 C CA . TRP A 1 177 ? -5.794 -16.151 1.099 1.00 30.36 177 TRP A CA 1
ATOM 1376 C C . TRP A 1 177 ? -6.355 -17.123 0.028 1.00 30.36 177 TRP A C 1
ATOM 1378 O O . TRP A 1 177 ? -5.848 -17.186 -1.093 1.00 30.36 177 TRP A O 1
ATOM 1388 N N . SER A 1 178 ? -7.469 -17.800 0.326 1.00 22.83 178 SER A N 1
ATOM 1389 C CA . SER A 1 178 ? -8.365 -18.410 -0.672 1.00 22.83 178 SER A CA 1
ATOM 1390 C C . SER A 1 178 ? -9.808 -18.520 -0.143 1.00 22.83 178 SER A C 1
ATOM 1392 O O . SER A 1 178 ? -10.009 -18.757 1.040 1.00 22.83 178 SER A O 1
ATOM 1394 N N . GLY A 1 179 ? -10.785 -18.319 -1.040 1.00 25.80 179 GLY A N 1
ATOM 1395 C CA . GLY A 1 179 ? -12.095 -18.993 -1.031 1.00 25.80 179 GLY A CA 1
ATOM 1396 C C . GLY A 1 179 ? -13.200 -18.611 -0.027 1.00 25.80 179 GLY A C 1
ATOM 1397 O O . GLY A 1 179 ? -13.274 -19.186 1.042 1.00 25.80 179 GLY A O 1
ATOM 1398 N N . HIS A 1 180 ? -14.155 -17.805 -0.520 1.00 23.77 180 HIS A N 1
ATOM 1399 C CA . HIS A 1 180 ? -15.626 -17.870 -0.332 1.00 23.77 180 HIS A CA 1
ATOM 1400 C C . HIS A 1 180 ? -16.343 -17.492 0.993 1.00 23.77 180 HIS A C 1
ATOM 1402 O O . HIS A 1 180 ? -16.170 -18.112 2.029 1.00 23.77 180 HIS A O 1
ATOM 1408 N N . ARG A 1 181 ? -17.250 -16.503 0.822 1.00 29.98 181 ARG A N 1
ATOM 1409 C CA . ARG A 1 181 ? -18.537 -16.205 1.500 1.00 29.98 181 ARG A CA 1
ATOM 1410 C C . ARG A 1 181 ? -18.582 -16.373 3.028 1.00 29.98 181 ARG A C 1
ATOM 1412 O O . ARG A 1 181 ? -18.928 -17.429 3.523 1.00 29.98 181 ARG A O 1
ATOM 1419 N N . ASP A 1 182 ? -18.240 -15.326 3.776 1.00 27.00 182 ASP A N 1
ATOM 1420 C CA . ASP A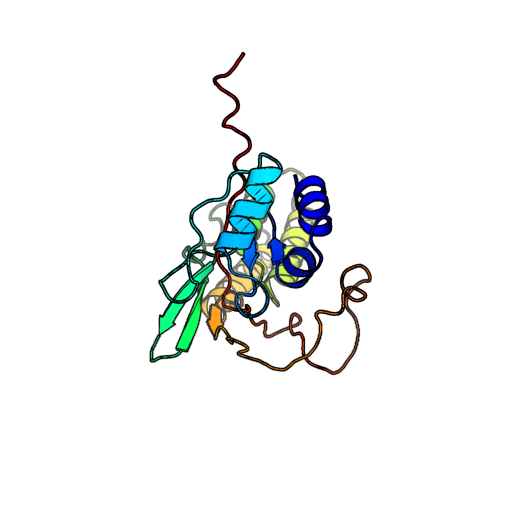 1 182 ? -19.197 -14.350 4.324 1.00 27.00 182 ASP A CA 1
ATOM 1421 C C . ASP A 1 182 ? -18.454 -13.322 5.208 1.00 27.00 182 ASP A C 1
ATOM 1423 O O . ASP A 1 182 ? -17.696 -13.635 6.115 1.00 27.00 182 ASP A O 1
ATOM 1427 N N . THR A 1 183 ? -18.594 -12.067 4.783 1.00 31.91 183 THR A N 1
ATOM 1428 C CA . THR A 1 183 ? -18.186 -10.760 5.338 1.00 31.91 183 THR A CA 1
ATOM 1429 C C . THR A 1 183 ? -17.151 -10.658 6.479 1.00 31.91 183 THR A C 1
ATOM 1431 O O . THR A 1 183 ? -17.495 -10.340 7.606 1.00 31.91 183 THR A O 1
ATOM 1434 N N . VAL A 1 184 ? -15.862 -10.652 6.100 1.00 27.58 184 VAL A N 1
ATOM 1435 C CA . VAL A 1 184 ? -14.871 -9.609 6.468 1.00 27.58 184 VAL A CA 1
ATOM 1436 C C . VAL A 1 184 ? -14.017 -9.334 5.216 1.00 27.58 184 VAL A C 1
ATOM 1438 O O . VAL A 1 184 ? -13.318 -10.220 4.727 1.00 27.58 184 VAL A O 1
ATOM 1441 N N . ARG A 1 185 ? -14.118 -8.143 4.596 1.00 28.56 185 ARG A N 1
ATOM 1442 C CA . ARG A 1 185 ? -13.525 -7.887 3.259 1.00 28.56 185 ARG A CA 1
ATOM 1443 C C . ARG A 1 185 ? -12.161 -7.192 3.294 1.00 28.56 185 ARG A C 1
ATOM 1445 O O . ARG A 1 185 ? -12.089 -5.977 3.447 1.00 28.56 185 ARG A O 1
ATOM 1452 N N . TRP A 1 186 ? -11.134 -7.956 2.913 1.00 32.72 186 TRP A N 1
ATOM 1453 C CA . TRP A 1 186 ? -10.011 -7.515 2.074 1.00 32.72 186 TRP A CA 1
ATOM 1454 C C . TRP A 1 186 ? -9.696 -8.608 1.035 1.00 32.72 186 TRP A C 1
ATOM 1456 O O . TRP A 1 186 ? -9.093 -9.618 1.384 1.00 32.72 186 TRP A O 1
ATOM 1466 N N . ARG A 1 187 ? -10.165 -8.395 -0.211 1.00 28.56 187 ARG A N 1
ATOM 1467 C CA . ARG A 1 187 ? -9.794 -8.940 -1.550 1.00 28.56 187 ARG A CA 1
ATOM 1468 C C . ARG A 1 187 ? -10.719 -8.165 -2.520 1.00 28.56 187 ARG A C 1
ATOM 1470 O O . ARG A 1 187 ? -11.919 -8.399 -2.530 1.00 28.56 187 ARG A O 1
ATOM 1477 N N . ASP A 1 188 ? -10.178 -7.132 -3.173 1.00 32.44 188 ASP A N 1
ATOM 1478 C CA . ASP A 1 188 ? -10.836 -6.249 -4.166 1.00 32.44 188 ASP A CA 1
ATOM 1479 C C . ASP A 1 188 ? -12.089 -5.443 -3.738 1.00 32.44 188 ASP A C 1
ATOM 1481 O O . ASP A 1 188 ? -13.138 -5.502 -4.373 1.00 32.44 188 ASP A O 1
ATOM 1485 N N . GLY A 1 189 ? -11.977 -4.624 -2.682 1.00 30.03 189 GLY A N 1
ATOM 1486 C CA . GLY A 1 189 ? -13.035 -3.676 -2.271 1.00 30.03 189 GLY A CA 1
ATOM 1487 C C . GLY A 1 189 ? -13.074 -3.444 -0.764 1.00 30.03 189 GLY A C 1
ATOM 1488 O O . GLY A 1 189 ? -14.091 -3.701 -0.120 1.00 30.03 189 GLY A O 1
ATOM 1489 N N . GLY A 1 190 ? -11.923 -3.101 -0.184 1.00 31.53 190 GLY A N 1
ATOM 1490 C CA . GLY A 1 190 ? -11.741 -3.150 1.261 1.00 31.53 190 GLY A CA 1
ATOM 1491 C C . GLY A 1 190 ? -12.493 -2.066 2.022 1.00 31.53 190 GLY A C 1
ATOM 1492 O O . GLY A 1 190 ? -12.862 -1.038 1.461 1.00 31.53 190 GLY A O 1
ATOM 1493 N N . ARG A 1 191 ? -12.722 -2.329 3.310 1.00 35.41 191 ARG A N 1
ATOM 1494 C CA . ARG A 1 191 ? -13.352 -1.437 4.295 1.00 35.41 191 ARG A CA 1
ATOM 1495 C C . ARG A 1 191 ? -12.382 -1.284 5.476 1.00 35.41 191 ARG A C 1
ATOM 1497 O O . ARG A 1 191 ? -11.666 -2.231 5.804 1.00 35.41 191 ARG A O 1
ATOM 1504 N N . LEU A 1 192 ? -12.328 -0.099 6.076 1.00 40.00 192 LEU A N 1
ATOM 1505 C CA . LEU A 1 192 ? -11.618 0.211 7.320 1.00 40.00 192 LEU A CA 1
ATOM 1506 C C . LEU A 1 192 ? -12.713 0.344 8.370 1.00 40.00 192 LEU A C 1
ATOM 1508 O O . LEU A 1 192 ? -13.629 1.139 8.181 1.00 40.00 192 LEU A O 1
ATOM 1512 N N . MET A 1 193 ? -12.630 -0.454 9.430 1.00 35.09 193 MET A N 1
ATOM 1513 C CA . MET A 1 193 ? -13.514 -0.320 10.582 1.00 35.09 193 MET A CA 1
ATOM 1514 C C . MET A 1 193 ? -13.259 1.036 11.250 1.00 35.09 193 MET A C 1
ATOM 1516 O O . MET A 1 193 ? -12.108 1.460 11.377 1.00 35.09 193 MET A O 1
ATOM 1520 N N . ALA A 1 194 ? -14.316 1.694 11.713 1.00 36.81 194 ALA A N 1
ATOM 1521 C CA . ALA A 1 194 ? -14.200 2.636 12.819 1.00 36.81 194 ALA A CA 1
ATOM 1522 C C . ALA A 1 194 ? -15.328 2.353 13.821 1.00 36.81 194 ALA A C 1
ATOM 1524 O O . ALA A 1 194 ? -16.396 1.902 13.399 1.00 36.81 194 ALA A O 1
ATOM 1525 N N . PRO A 1 195 ? -15.075 2.586 15.119 1.00 33.31 195 PRO A N 1
ATOM 1526 C CA . PRO A 1 195 ? -14.318 3.720 15.656 1.00 33.31 195 PRO A CA 1
ATOM 1527 C C . PRO A 1 195 ? -12.901 3.315 16.072 1.00 33.31 195 PRO A C 1
ATOM 1529 O O . PRO A 1 195 ? -12.703 2.786 17.155 1.00 33.31 195 PRO A O 1
ATOM 1532 N N . ALA A 1 196 ? -11.921 3.581 15.204 1.00 36.19 196 ALA A N 1
ATOM 1533 C CA . ALA A 1 196 ? -10.527 3.227 15.427 1.00 36.19 196 ALA A CA 1
ATOM 1534 C C . ALA A 1 196 ? -9.674 4.467 15.628 1.00 36.19 196 ALA A C 1
ATOM 1536 O O . ALA A 1 196 ? -9.664 5.369 14.787 1.00 36.19 196 ALA A O 1
ATOM 1537 N N . ARG A 1 197 ? -8.937 4.481 16.740 1.00 39.16 197 ARG A N 1
ATOM 1538 C CA . ARG A 1 197 ? -8.038 5.564 17.100 1.00 39.16 197 ARG A CA 1
ATOM 1539 C C . ARG A 1 197 ? -6.581 5.120 17.135 1.00 39.16 197 ARG A C 1
ATOM 1541 O O . ARG A 1 197 ? -6.243 4.118 17.751 1.00 39.16 197 ARG A O 1
ATOM 1548 N N . ARG A 1 198 ? -5.721 5.897 16.475 1.00 39.03 198 ARG A N 1
ATOM 1549 C CA . ARG A 1 198 ? -4.309 5.573 16.237 1.00 39.03 198 ARG A CA 1
ATOM 1550 C C . ARG A 1 198 ? -3.413 5.961 17.414 1.00 39.03 198 ARG A C 1
ATOM 1552 O O . ARG A 1 198 ? -3.146 7.141 17.615 1.00 39.03 198 ARG A O 1
ATOM 1559 N N . CYS A 1 199 ? -2.822 4.967 18.063 1.00 38.66 199 CYS A N 1
ATOM 1560 C CA . CYS A 1 199 ? -1.716 5.145 19.005 1.00 38.66 199 CYS A CA 1
ATOM 1561 C C . CYS A 1 199 ? -0.383 4.782 18.320 1.00 38.66 199 CYS A C 1
ATOM 1563 O O . CYS A 1 199 ? -0.308 3.708 17.733 1.00 38.66 199 CYS A O 1
ATOM 1565 N N . ARG A 1 200 ? 0.650 5.652 18.353 1.00 43.34 200 ARG A N 1
ATOM 1566 C CA . ARG A 1 200 ? 2.039 5.253 18.003 1.00 43.34 200 ARG A CA 1
ATOM 1567 C C . ARG A 1 200 ? 2.764 4.819 19.264 1.00 43.34 200 ARG A C 1
ATOM 1569 O O . ARG A 1 200 ? 2.760 5.604 20.203 1.00 43.34 200 ARG A O 1
ATOM 1576 N N . SER A 1 201 ? 3.449 3.680 19.221 1.00 42.06 201 SER A N 1
ATOM 1577 C CA . SER A 1 201 ? 4.495 3.341 20.189 1.00 42.06 201 SER A CA 1
ATOM 1578 C C . SER A 1 201 ? 5.763 4.140 19.878 1.00 42.06 201 SER A C 1
ATOM 1580 O O . SER A 1 201 ? 6.256 4.062 18.749 1.00 42.06 201 SER A O 1
ATOM 1582 N N . ASP A 1 202 ? 6.291 4.888 20.846 1.00 42.69 202 ASP A N 1
ATOM 1583 C CA . ASP A 1 202 ? 7.552 5.626 20.707 1.00 42.69 202 ASP A CA 1
ATOM 1584 C C . ASP A 1 202 ? 8.679 4.916 21.488 1.00 42.69 202 ASP A C 1
ATOM 1586 O O . ASP A 1 202 ? 8.631 4.868 22.716 1.00 42.69 202 ASP A O 1
ATOM 1590 N N . PRO A 1 203 ? 9.688 4.316 20.827 1.00 43.34 203 PRO A N 1
ATOM 1591 C CA . PRO A 1 203 ? 10.763 3.591 21.509 1.00 43.34 203 PRO A CA 1
ATOM 1592 C C . PRO A 1 203 ? 11.881 4.491 22.071 1.00 43.34 203 PRO A C 1
ATOM 1594 O O . PRO A 1 203 ? 12.857 3.964 22.601 1.00 43.34 203 PRO A O 1
ATOM 1597 N N . HIS A 1 204 ? 11.792 5.824 21.951 1.00 40.72 204 HIS A N 1
ATOM 1598 C CA . HIS A 1 204 ? 12.928 6.723 22.215 1.00 40.72 204 HIS A CA 1
ATOM 1599 C C . HIS A 1 204 ? 12.831 7.629 23.449 1.00 40.72 204 HIS A C 1
ATOM 1601 O O . HIS A 1 204 ? 13.711 8.465 23.650 1.00 40.72 204 HIS A O 1
ATOM 1607 N N . LYS A 1 205 ? 11.862 7.427 24.346 1.00 42.88 205 LYS A N 1
ATOM 1608 C CA . LYS A 1 205 ? 11.870 8.081 25.666 1.00 42.88 205 LYS A CA 1
ATOM 1609 C C . LYS A 1 205 ? 12.318 7.124 26.767 1.00 42.88 205 LYS A C 1
ATOM 1611 O O . LYS A 1 205 ? 11.581 6.783 27.681 1.00 42.88 205 LYS A O 1
ATOM 1616 N N . HIS A 1 206 ? 13.569 6.685 26.694 1.00 47.94 206 HIS A N 1
ATOM 1617 C CA . HIS A 1 206 ? 14.283 6.235 27.887 1.00 47.94 206 HIS A CA 1
ATOM 1618 C C . HIS A 1 206 ? 15.224 7.349 28.311 1.00 47.94 206 HIS A C 1
ATOM 1620 O O . HIS A 1 206 ? 16.271 7.569 27.708 1.00 47.94 206 HIS A O 1
ATOM 1626 N N . GLY A 1 207 ? 14.806 8.092 29.334 1.00 38.03 207 GLY A N 1
ATOM 1627 C CA . GLY A 1 207 ? 15.618 9.158 29.892 1.00 38.03 207 GLY A CA 1
ATOM 1628 C C . GLY A 1 207 ? 14.875 10.036 30.885 1.00 38.03 207 GLY A C 1
ATOM 1629 O O . GLY A 1 207 ? 14.623 11.194 30.569 1.00 38.03 207 GLY A O 1
ATOM 1630 N N . ARG A 1 208 ? 14.609 9.496 32.083 1.00 32.84 208 ARG A N 1
ATOM 1631 C CA . ARG A 1 208 ? 14.938 10.073 33.409 1.00 32.84 208 ARG A CA 1
ATOM 1632 C C . ARG A 1 208 ? 13.873 9.763 34.466 1.00 32.84 208 ARG A C 1
ATOM 1634 O O . ARG A 1 208 ? 12.757 10.251 34.382 1.00 32.84 208 ARG A O 1
ATOM 1641 N N . GLY A 1 209 ? 14.340 9.092 35.521 1.00 30.08 209 GLY A N 1
ATOM 1642 C CA . GLY A 1 209 ? 13.939 9.350 36.903 1.00 30.08 209 GLY A CA 1
ATOM 1643 C C . GLY A 1 209 ? 12.939 8.370 37.503 1.00 30.08 209 GLY A C 1
ATOM 1644 O O . GLY A 1 209 ? 11.745 8.537 37.307 1.00 30.08 209 GLY A O 1
ATOM 1645 N N . LEU A 1 210 ? 13.415 7.443 38.341 1.00 29.59 210 LEU A N 1
ATOM 1646 C CA . LEU A 1 210 ? 13.342 7.587 39.805 1.00 29.59 210 LEU A CA 1
ATOM 1647 C C . LEU A 1 210 ? 13.903 6.332 40.506 1.00 29.59 210 LEU A C 1
ATOM 1649 O O . LEU A 1 210 ? 13.376 5.245 40.312 1.00 29.59 210 LEU A O 1
ATOM 1653 N N . ILE A 1 211 ? 14.937 6.595 41.323 1.00 35.75 211 ILE A N 1
ATOM 1654 C CA . ILE A 1 211 ? 15.505 5.849 42.470 1.00 35.75 211 ILE A CA 1
ATOM 1655 C C . ILE A 1 211 ? 16.046 4.440 42.200 1.00 35.75 211 ILE A C 1
ATOM 1657 O O . ILE A 1 211 ? 15.255 3.485 42.073 1.00 35.75 211 ILE A O 1
#

Nearest PDB structures (foldseek):
  2wom-assembly1_A  TM=4.494E-01  e=1.302E-01  Human immunodeficiency virus 1
  2ajr-assembly1_B  TM=2.721E-01  e=9.790E+00  Thermotoga maritima

pLDDT: mean 72.54, std 23.93, range [22.83, 98.25]

Foldseek 3Di:
DVVVLQVLQVVDPLSVQQWDDADQWIWGAVVRPNVVVVQVSCVVVVWHWDDWDFLAVQDDDQQWTWYDDPNFIKIAGPDDQDDQDPFDFLQSLLVSLCVLVPSRPQQAPSVVLSVVLNVVRVVQDDDRRDTDPPPVSVVSSVVSSVCCVVDPSRIDTADAPPDDPDTPDPPPPPDDDDDDDDDDDDHPHHHDYDPTTTIGGDPPPPDDDDD